Protein 3FCM (pdb70)

Secondary structure (DSSP, 8-state):
-BHHHHHHH---SSHHHHHHHHHHHHHHHH-S-SSSTT-SSEEEEEEEEEE-TTS-EE--EETTTTEE--EEEE-TT--BHHHHHHHHHHHHH--SS-EES-SS-SEEEEEEE--EEETTEEE--EEEEEEEEEEE--TTS--------EEGGGHHHH------HHHHHHHHHHH-/--HHHHHHH---SSHHHHHHHHHHHHHHHH-S--SSTT-SSEEEEEEEEEE-TTS-EE--B-SSSS-B--EEEE-TT-S-HHHHHHHHHHHHH--S--EES-SS-SEEEEEEE--EEETTEEE--EEEEEEEEEEE--TTS----------EEGGGHHHH------HHHHHHHHHHHT-

Structure (mmCIF, N/CA/C/O backbone):
data_3FCM
#
_entry.id   3FCM
#
_cell.length_a   80.395
_cell.length_b   132.459
_cell.length_c   41.361
_cell.angle_alpha   90.00
_cell.angle_beta   90.00
_cell.angle_gamma   90.00
#
_symmetry.space_group_name_H-M   'P 21 21 2'
#
loop_
_entity.id
_entity.type
_entity.pdbx_description
1 polymer 'Hydrolase, NUDIX family'
2 non-polymer 'MANGANESE (II) ION'
3 water water
#
loop_
_atom_site.group_PDB
_atom_site.id
_atom_site.type_symbol
_atom_site.label_atom_id
_atom_site.label_alt_id
_atom_site.label_comp_id
_atom_site.label_asym_id
_atom_site.label_entity_id
_atom_site.label_seq_id
_atom_site.pdbx_PDB_ins_code
_atom_site.Cartn_x
_atom_site.Cartn_y
_atom_site.Cartn_z
_atom_site.occupancy
_atom_site.B_iso_or_equiv
_atom_site.auth_seq_id
_atom_site.auth_comp_id
_atom_site.auth_asym_id
_atom_site.auth_atom_id
_atom_site.pdbx_PDB_model_num
ATOM 1 N N . LEU A 1 3 ? 2.350 10.175 24.674 1.00 49.29 1 LEU A N 1
ATOM 2 C CA . LEU A 1 3 ? 2.069 11.544 25.200 1.00 48.61 1 LEU A CA 1
ATOM 3 C C . LEU A 1 3 ? 2.587 12.616 24.240 1.00 48.64 1 LEU A C 1
ATOM 4 O O . LEU A 1 3 ? 3.691 12.485 23.692 1.00 48.99 1 LEU A O 1
ATOM 9 N N . ASN A 1 4 ? 1.788 13.661 24.020 1.00 47.27 2 ASN A N 1
ATOM 10 C CA . ASN A 1 4 ? 2.204 14.740 23.129 1.00 45.14 2 ASN A CA 1
ATOM 11 C C . ASN A 1 4 ? 3.599 15.158 23.551 1.00 43.26 2 ASN A C 1
ATOM 12 O O . ASN A 1 4 ? 3.805 15.578 24.690 1.00 44.33 2 ASN A O 1
ATOM 17 N N . TYR A 1 5 ? 4.550 15.038 22.630 1.00 41.00 3 TYR A N 1
ATOM 18 C CA . TYR A 1 5 ? 5.939 15.337 22.929 1.00 39.08 3 TYR A CA 1
ATOM 19 C C . TYR A 1 5 ? 6.218 16.582 23.770 1.00 37.39 3 TYR A C 1
ATOM 20 O O . TYR A 1 5 ? 6.833 16.478 24.828 1.00 36.04 3 TYR A O 1
ATOM 29 N N . ILE A 1 6 ? 5.771 17.749 23.322 1.00 37.81 4 ILE A N 1
ATOM 30 C CA . ILE A 1 6 ? 6.022 18.977 24.069 1.00 38.70 4 ILE A CA 1
ATOM 31 C C . ILE A 1 6 ? 5.644 18.848 25.544 1.00 39.81 4 ILE A C 1
ATOM 32 O O . ILE A 1 6 ? 6.375 19.317 26.414 1.00 38.50 4 ILE A O 1
ATOM 37 N N . GLU A 1 7 ? 4.508 18.222 25.835 1.00 41.08 5 GLU A N 1
ATOM 38 C CA . GLU A 1 7 ? 4.114 18.067 27.227 1.00 42.49 5 GLU A CA 1
ATOM 39 C C . GLU A 1 7 ? 5.000 16.998 27.838 1.00 41.87 5 GLU A C 1
ATOM 40 O O . GLU A 1 7 ? 5.412 17.103 28.989 1.00 42.34 5 GLU A O 1
ATOM 46 N N . ASP A 1 8 ? 5.296 15.971 27.050 1.00 41.85 6 ASP A N 1
ATOM 47 C CA . ASP A 1 8 ? 6.143 14.881 27.508 1.00 40.44 6 ASP A CA 1
ATOM 48 C C . ASP A 1 8 ? 7.467 15.492 27.979 1.00 38.95 6 ASP A C 1
ATOM 49 O O . ASP A 1 8 ? 7.881 15.297 29.117 1.00 40.09 6 ASP A O 1
ATOM 54 N N . ILE A 1 9 ? 8.112 16.246 27.094 1.00 36.00 7 ILE A N 1
ATOM 55 C CA . ILE A 1 9 ? 9.390 16.898 27.387 1.00 34.17 7 ILE A CA 1
ATOM 56 C C . ILE A 1 9 ? 9.340 17.734 28.659 1.00 34.53 7 ILE A C 1
ATOM 57 O O . ILE A 1 9 ? 10.011 17.433 29.645 1.00 35.16 7 ILE A O 1
ATOM 62 N N . LYS A 1 10 ? 8.550 18.801 28.616 1.00 34.79 8 LYS A N 1
ATOM 63 C CA . LYS A 1 10 ? 8.412 19.711 29.742 1.00 35.36 8 LYS A CA 1
ATOM 64 C C . LYS A 1 10 ? 8.154 19.025 31.069 1.00 36.79 8 LYS A C 1
ATOM 65 O O . LYS A 1 10 ? 8.715 19.411 32.089 1.00 36.22 8 LYS A O 1
ATOM 71 N N . ASN A 1 11 ? 7.327 17.989 31.069 1.00 38.02 9 ASN A N 1
ATOM 72 C CA . ASN A 1 11 ? 7.026 17.320 32.326 1.00 40.68 9 ASN A CA 1
ATOM 73 C C . ASN A 1 11 ? 7.877 16.109 32.690 1.00 40.62 9 ASN A C 1
ATOM 74 O O . ASN A 1 11 ? 7.675 15.508 33.731 1.00 41.61 9 ASN A O 1
ATOM 79 N N . TYR A 1 12 ? 8.846 15.761 31.849 1.00 38.89 10 TYR A N 1
ATOM 80 C CA . TYR A 1 12 ? 9.715 14.616 32.148 1.00 37.29 10 TYR A CA 1
ATOM 81 C C . TYR A 1 12 ? 10.512 14.879 33.425 1.00 35.89 10 TYR A C 1
ATOM 82 O O . TYR A 1 12 ? 11.104 15.945 33.593 1.00 37.15 10 TYR A O 1
ATOM 91 N N . ILE A 1 13 ? 10.523 13.908 34.329 1.00 33.11 11 ILE A N 1
ATOM 92 C CA . ILE A 1 13 ? 11.262 14.051 35.581 1.00 32.29 11 ILE A CA 1
ATOM 93 C C . ILE A 1 13 ? 12.659 13.444 35.463 1.00 30.40 11 ILE A C 1
ATOM 94 O O . ILE A 1 13 ? 12.809 12.235 35.337 1.00 25.84 11 ILE A O 1
ATOM 99 N N . PRO A 1 14 ? 13.698 14.290 35.496 1.00 29.72 12 PRO A N 1
ATOM 100 C CA . PRO A 1 14 ? 15.092 13.852 35.393 1.00 28.52 12 PRO A CA 1
ATOM 101 C C . PRO A 1 14 ? 15.458 12.766 36.394 1.00 27.86 12 PRO A C 1
ATOM 102 O O . PRO A 1 14 ? 15.090 12.844 37.568 1.00 26.67 12 PRO A O 1
ATOM 106 N N . PHE A 1 15 ? 16.184 11.759 35.917 1.00 25.45 13 PHE A N 1
ATOM 107 C CA . PHE A 1 15 ? 16.629 10.647 36.746 1.00 23.88 13 PHE A CA 1
ATOM 108 C C . PHE A 1 15 ? 17.963 10.975 37.408 1.00 24.39 13 PHE A C 1
ATOM 109 O O . PHE A 1 15 ? 18.217 10.585 38.554 1.00 24.32 13 PHE A O 1
ATOM 117 N N . ASN A 1 16 ? 18.820 11.673 36.666 1.00 21.00 14 ASN A N 1
ATOM 118 C CA . ASN A 1 16 ? 20.135 12.049 37.157 1.00 19.03 14 ASN A CA 1
ATOM 119 C C . ASN A 1 16 ? 20.557 13.408 36.614 1.00 19.54 14 ASN A C 1
ATOM 120 O O . ASN A 1 16 ? 19.762 14.111 35.989 1.00 17.61 14 ASN A O 1
ATOM 125 N N . GLU A 1 17 ? 21.809 13.783 36.864 1.00 21.31 15 GLU A N 1
ATOM 126 C CA . GLU A 1 17 ? 22.314 15.076 36.416 1.00 22.74 15 GLU A CA 1
ATOM 127 C C . GLU A 1 17 ? 22.324 15.257 34.900 1.00 20.39 15 GLU A C 1
ATOM 128 O O . GLU A 1 17 ? 21.867 16.285 34.410 1.00 19.10 15 GLU A O 1
ATOM 134 N N . GLN A 1 18 ? 22.834 14.275 34.154 1.00 19.58 16 GLN A N 1
ATOM 135 C CA . GLN A 1 18 ? 22.869 14.423 32.696 1.00 19.16 16 GLN A CA 1
ATOM 136 C C . GLN A 1 18 ? 21.473 14.654 32.157 1.00 16.67 16 GLN A C 1
ATOM 137 O O . GLN A 1 18 ? 21.298 15.377 31.180 1.00 16.21 16 GLN A O 1
ATOM 143 N N . GLU A 1 19 ? 20.472 14.056 32.790 1.00 14.58 17 GLU A N 1
ATOM 144 C CA . GLU A 1 19 ? 19.120 14.277 32.319 1.00 15.22 17 GLU A CA 1
ATOM 145 C C . GLU A 1 19 ? 18.661 15.671 32.687 1.00 14.94 17 GLU A C 1
ATOM 146 O O . GLU A 1 19 ? 17.894 16.288 31.945 1.00 15.32 17 GLU A O 1
ATOM 152 N N . GLU A 1 20 ? 19.145 16.170 33.824 1.00 15.48 18 GLU A N 1
ATOM 153 C CA . GLU A 1 20 ? 18.811 17.516 34.284 1.00 18.26 18 GLU A CA 1
ATOM 154 C C . GLU A 1 20 ? 19.345 18.520 33.270 1.00 18.10 18 GLU A C 1
ATOM 155 O O . GLU A 1 20 ? 18.614 19.392 32.804 1.00 17.49 18 GLU A O 1
ATOM 161 N N . ARG A 1 21 ? 20.627 18.394 32.929 1.00 18.66 19 ARG A N 1
ATOM 162 C CA . ARG A 1 21 ? 21.247 19.307 31.971 1.00 19.15 19 ARG A CA 1
ATOM 163 C C . ARG A 1 21 ? 20.630 19.142 30.585 1.00 18.58 19 ARG A C 1
ATOM 164 O O . ARG A 1 21 ? 20.282 20.126 29.933 1.00 18.22 19 ARG A O 1
ATOM 172 N N . ASP A 1 22 ? 20.481 17.895 30.142 1.00 16.99 20 ASP A N 1
ATOM 173 C CA . ASP A 1 22 ? 19.901 17.615 28.831 1.00 15.12 20 ASP A CA 1
ATOM 174 C C . ASP A 1 22 ? 18.485 18.150 28.690 1.00 14.43 20 ASP A C 1
ATOM 175 O O . ASP A 1 22 ? 18.111 18.641 27.635 1.00 14.81 20 ASP A O 1
ATOM 180 N N . LYS A 1 23 ? 17.687 18.050 29.746 1.00 16.28 21 LYS A N 1
ATOM 181 C CA . LYS A 1 23 ? 16.322 18.558 29.674 1.00 16.57 21 LYS A CA 1
ATOM 182 C C . LYS A 1 23 ? 16.375 20.062 29.437 1.00 16.70 21 LYS A C 1
ATOM 183 O O . LYS A 1 23 ? 15.590 20.624 28.660 1.00 17.72 21 LYS A O 1
ATOM 189 N N . GLU A 1 24 ? 17.314 20.716 30.104 1.00 15.94 22 GLU A N 1
ATOM 190 C CA . GLU A 1 24 ? 17.467 22.151 29.951 1.00 16.65 22 GLU A CA 1
ATOM 191 C C . GLU A 1 24 ? 17.790 22.518 28.519 1.00 16.01 22 GLU A C 1
ATOM 192 O O . GLU A 1 24 ? 17.298 23.518 28.007 1.00 16.86 22 GLU A O 1
ATOM 198 N N . LEU A 1 25 ? 18.589 21.692 27.856 1.00 14.50 23 LEU A N 1
ATOM 199 C CA . LEU A 1 25 ? 18.937 21.949 26.469 1.00 13.85 23 LEU A CA 1
ATOM 200 C C . LEU A 1 25 ? 17.711 21.746 25.579 1.00 13.82 23 LEU A C 1
ATOM 201 O O . LEU A 1 25 ? 17.531 22.458 24.594 1.00 14.41 23 LEU A O 1
ATOM 206 N N . PHE A 1 26 ? 16.865 20.781 25.930 1.00 13.74 24 PHE A N 1
ATOM 207 C CA . PHE A 1 26 ? 15.647 20.516 25.163 1.00 12.94 24 PHE A CA 1
ATOM 208 C C . PHE A 1 26 ? 14.726 21.741 25.190 1.00 12.95 24 PHE A C 1
ATOM 209 O O . PHE A 1 26 ? 14.231 22.196 24.159 1.00 14.67 24 PHE A O 1
ATOM 217 N N . LEU A 1 27 ? 14.491 22.248 26.393 1.00 14.89 25 LEU A N 1
ATOM 218 C CA . LEU A 1 27 ? 13.631 23.401 26.609 1.00 17.16 25 LEU A CA 1
ATOM 219 C C . LEU A 1 27 ? 14.153 24.612 25.853 1.00 17.60 25 LEU A C 1
ATOM 220 O O . LEU A 1 27 ? 13.399 25.313 25.193 1.00 21.91 25 LEU A O 1
ATOM 225 N N . ARG A 1 28 ? 15.451 24.857 25.964 1.00 17.64 26 ARG A N 1
ATOM 226 C CA . ARG A 1 28 ? 16.087 25.966 25.268 1.00 16.49 26 ARG A CA 1
ATOM 227 C C . ARG A 1 28 ? 15.782 25.849 23.766 1.00 18.60 26 ARG A C 1
ATOM 228 O O . ARG A 1 28 ? 15.566 26.854 23.086 1.00 17.41 26 ARG A O 1
ATOM 236 N N . CYS A 1 29 ? 15.769 24.620 23.251 1.00 18.93 27 CYS A N 1
ATOM 237 C CA . CYS A 1 29 ? 15.491 24.399 21.834 1.00 21.29 27 CYS A CA 1
ATOM 238 C C . CYS A 1 29 ? 14.042 24.711 21.499 1.00 22.27 27 CYS A C 1
ATOM 239 O O . CYS A 1 29 ? 13.748 25.265 20.441 1.00 21.93 27 CYS A O 1
ATOM 242 N N . LEU A 1 30 ? 13.139 24.341 22.400 1.00 23.72 28 LEU A N 1
ATOM 243 C CA . LEU A 1 30 ? 11.724 24.613 22.210 1.00 23.49 28 LEU A CA 1
ATOM 244 C C . LEU A 1 30 ? 11.554 26.125 22.130 1.00 25.04 28 LEU A C 1
ATOM 245 O O . LEU A 1 30 ? 10.785 26.628 21.310 1.00 26.19 28 LEU A O 1
ATOM 250 N N . ASN A 1 31 ? 12.282 26.843 22.982 1.00 25.05 29 ASN A N 1
ATOM 251 C CA . ASN A 1 31 ? 12.225 28.305 23.015 1.00 27.03 29 ASN A CA 1
ATOM 252 C C . ASN A 1 31 ? 12.791 28.978 21.779 1.00 27.73 29 ASN A C 1
ATOM 253 O O . ASN A 1 31 ? 12.108 29.762 21.117 1.00 29.18 29 ASN A O 1
ATOM 258 N N . ASP A 1 32 ? 14.049 28.669 21.480 1.00 27.53 30 ASP A N 1
ATOM 259 C CA . ASP A 1 32 ? 14.760 29.279 20.361 1.00 26.57 30 ASP A CA 1
ATOM 260 C C . ASP A 1 32 ? 14.518 28.767 18.950 1.00 28.51 30 ASP A C 1
ATOM 261 O O . ASP A 1 32 ? 14.754 29.497 17.987 1.00 30.77 30 ASP A O 1
ATOM 266 N N . PHE A 1 33 ? 14.064 27.529 18.800 1.00 27.45 31 PHE A N 1
ATOM 267 C CA . PHE A 1 33 ? 13.854 27.013 17.458 1.00 27.74 31 PHE A CA 1
ATOM 268 C C . PHE A 1 33 ? 12.432 26.992 16.963 1.00 29.81 31 PHE A C 1
ATOM 269 O O . PHE A 1 33 ? 11.493 26.673 17.687 1.00 31.09 31 PHE A O 1
ATOM 277 N N . HIS A 1 34 ? 12.309 27.340 15.693 1.00 31.77 32 HIS A N 1
ATOM 278 C CA . HIS A 1 34 ? 11.051 27.368 14.981 1.00 33.59 32 HIS A CA 1
ATOM 279 C C . HIS A 1 34 ? 10.360 26.017 15.190 1.00 33.44 32 HIS A C 1
ATOM 280 O O . HIS A 1 34 ? 9.239 25.944 15.693 1.00 33.46 32 HIS A O 1
ATOM 287 N N . ASP A 1 35 ? 11.058 24.950 14.819 1.00 31.42 33 ASP A N 1
ATOM 288 C CA . ASP A 1 35 ? 10.538 23.594 14.947 1.00 29.51 33 ASP A CA 1
ATOM 289 C C . ASP A 1 35 ? 11.674 22.604 15.208 1.00 27.08 33 ASP A C 1
ATOM 290 O O . ASP A 1 35 ? 12.801 22.822 14.768 1.00 24.66 33 ASP A O 1
ATOM 295 N N . ILE A 1 36 ? 11.374 21.523 15.928 1.00 24.52 34 ILE A N 1
ATOM 296 C CA . ILE A 1 36 ? 12.377 20.500 16.228 1.00 24.03 34 ILE A CA 1
ATOM 297 C C . ILE A 1 36 ? 11.872 19.113 15.836 1.00 24.27 34 ILE A C 1
ATOM 298 O O . ILE A 1 36 ? 12.424 18.100 16.258 1.00 23.82 34 ILE A O 1
ATOM 303 N N . LEU A 1 37 ? 10.819 19.069 15.031 1.00 24.40 35 LEU A N 1
ATOM 304 C CA . LEU A 1 37 ? 10.241 17.798 14.621 1.00 26.94 35 LEU A CA 1
ATOM 305 C C . LEU A 1 37 ? 10.775 17.246 13.315 1.00 25.92 35 LEU A C 1
ATOM 306 O O . LEU A 1 37 ? 10.582 16.074 13.026 1.00 27.54 35 LEU A O 1
ATOM 311 N N . THR A 1 38 ? 11.442 18.079 12.526 1.00 24.42 36 THR A N 1
ATOM 312 C CA . THR A 1 38 ? 11.949 17.616 11.244 1.00 25.27 36 THR A CA 1
ATOM 313 C C . THR A 1 38 ? 13.433 17.897 11.052 1.00 25.71 36 THR A C 1
ATOM 314 O O . THR A 1 38 ? 14.048 18.657 11.810 1.00 25.30 36 THR A O 1
ATOM 318 N N . ARG A 1 39 ? 13.991 17.286 10.011 1.00 24.88 37 ARG A N 1
ATOM 319 C CA . ARG A 1 39 ? 15.394 17.456 9.679 1.00 25.06 37 ARG A CA 1
ATOM 320 C C . ARG A 1 39 ? 15.609 18.798 8.997 1.00 25.11 37 ARG A C 1
ATOM 321 O O . ARG A 1 39 ? 16.699 19.093 8.505 1.00 25.72 37 ARG A O 1
ATOM 329 N N . ASP A 1 40 ? 14.553 19.606 8.963 1.00 24.76 38 ASP A N 1
ATOM 330 C CA . ASP A 1 40 ? 14.643 20.950 8.410 1.00 24.07 38 ASP A CA 1
ATOM 331 C C . ASP A 1 40 ? 15.488 21.726 9.417 1.00 22.61 38 ASP A C 1
ATOM 332 O O . ASP A 1 40 ? 16.105 22.730 9.080 1.00 22.79 38 ASP A O 1
ATOM 337 N N . ASN A 1 41 ? 15.497 21.265 10.665 1.00 20.22 39 ASN A N 1
ATOM 338 C CA . ASN A 1 41 ? 16.304 21.924 11.687 1.00 20.26 39 ASN A CA 1
ATOM 339 C C . ASN A 1 41 ? 17.665 21.228 11.639 1.00 19.24 39 ASN A C 1
ATOM 340 O O . ASN A 1 41 ? 17.801 20.079 12.061 1.00 19.22 39 ASN A O 1
ATOM 345 N N . THR A 1 42 ? 18.660 21.922 11.094 1.00 17.40 40 THR A N 1
ATOM 346 C CA . THR A 1 42 ? 20.005 21.375 10.935 1.00 17.12 40 THR A CA 1
ATOM 347 C C . THR A 1 42 ? 20.861 21.408 12.194 1.00 16.98 40 THR A C 1
ATOM 348 O O . THR A 1 42 ? 21.963 20.862 12.217 1.00 18.39 40 THR A O 1
ATOM 352 N N . ILE A 1 43 ? 20.366 22.060 13.234 1.00 14.65 41 ILE A N 1
ATOM 353 C CA . ILE A 1 43 ? 21.111 22.151 14.479 1.00 13.25 41 ILE A CA 1
ATOM 354 C C . ILE A 1 43 ? 20.682 21.046 15.433 1.00 13.52 41 ILE A C 1
ATOM 355 O O . ILE A 1 43 ? 21.512 20.314 15.958 1.00 14.97 41 ILE A O 1
ATOM 360 N N . ALA A 1 44 ? 19.377 20.916 15.641 1.00 12.73 42 ALA A N 1
ATOM 361 C CA . ALA A 1 44 ? 18.864 19.912 16.556 1.00 14.58 42 ALA A CA 1
ATOM 362 C C . ALA A 1 44 ? 17.434 19.499 16.211 1.00 14.71 42 ALA A C 1
ATOM 363 O O . ALA A 1 44 ? 16.653 20.304 15.712 1.00 14.44 42 ALA A O 1
ATOM 365 N N . HIS A 1 45 ? 17.110 18.231 16.441 1.00 16.15 43 HIS A N 1
ATOM 366 C CA . HIS A 1 45 ? 15.757 17.747 16.205 1.00 16.64 43 HIS A CA 1
ATOM 367 C C . HIS A 1 45 ? 15.419 16.465 16.955 1.00 16.66 43 HIS A C 1
ATOM 368 O O . HIS A 1 45 ? 16.285 15.656 17.267 1.00 19.32 43 HIS A O 1
ATOM 375 N N . LEU A 1 46 ? 14.134 16.326 17.254 1.00 16.74 44 LEU A N 1
ATOM 376 C CA . LEU A 1 46 ? 13.576 15.206 17.989 1.00 18.26 44 LEU A CA 1
ATOM 377 C C . LEU A 1 46 ? 13.773 13.853 17.323 1.00 17.68 44 LEU A C 1
ATOM 378 O O . LEU A 1 46 ? 13.644 13.716 16.103 1.00 16.44 44 LEU A O 1
ATOM 383 N N . THR A 1 47 ? 14.107 12.861 18.144 1.00 16.60 45 THR A N 1
ATOM 384 C CA . THR A 1 47 ? 14.287 11.481 17.700 1.00 16.27 45 THR A CA 1
ATOM 385 C C . THR A 1 47 ? 13.772 10.618 18.837 1.00 16.93 45 THR A C 1
ATOM 386 O O . THR A 1 47 ? 13.685 11.070 19.973 1.00 16.57 45 THR A O 1
ATOM 390 N N . SER A 1 48 ? 13.430 9.377 18.531 1.00 18.65 46 SER A N 1
ATOM 391 C CA . SER A 1 48 ? 12.907 8.482 19.541 1.00 20.26 46 SER A CA 1
ATOM 392 C C . SER A 1 48 ? 13.629 7.150 19.462 1.00 21.35 46 SER A C 1
ATOM 393 O O . SER A 1 48 ? 13.984 6.686 18.379 1.00 22.37 46 SER A O 1
ATOM 396 N N . SER A 1 49 ? 13.854 6.543 20.618 1.00 21.72 47 SER A N 1
ATOM 397 C CA . SER A 1 49 ? 14.540 5.264 20.683 1.00 21.91 47 SER A CA 1
ATOM 398 C C . SER A 1 49 ? 13.719 4.262 21.479 1.00 23.07 47 SER A C 1
ATOM 399 O O . SER A 1 49 ? 12.724 4.613 22.122 1.00 20.77 47 SER A O 1
ATOM 402 N N . ALA A 1 50 ? 14.156 3.010 21.447 1.00 24.10 48 ALA A N 1
ATOM 403 C CA . ALA A 1 50 ? 13.458 1.955 22.163 1.00 23.29 48 ALA A CA 1
ATOM 404 C C . ALA A 1 50 ? 14.354 1.173 23.094 1.00 21.44 48 ALA A C 1
ATOM 405 O O . ALA A 1 50 ? 15.369 0.620 22.678 1.00 20.52 48 ALA A O 1
ATOM 407 N N . PHE A 1 51 ? 13.992 1.167 24.369 1.00 19.97 49 PHE A N 1
ATOM 408 C CA . PHE A 1 51 ? 14.715 0.381 25.352 1.00 21.16 49 PHE A CA 1
ATOM 409 C C . PHE A 1 51 ? 13.862 -0.881 25.357 1.00 20.94 49 PHE A C 1
ATOM 410 O O . PHE A 1 51 ? 13.015 -1.069 26.226 1.00 22.59 49 PHE A O 1
ATOM 418 N N . ALA A 1 52 ? 14.058 -1.710 24.339 1.00 21.83 50 ALA A N 1
ATOM 419 C CA . ALA A 1 52 ? 13.312 -2.954 24.194 1.00 25.16 50 ALA A CA 1
ATOM 420 C C . ALA A 1 52 ? 13.872 -4.010 25.137 1.00 26.25 50 ALA A C 1
ATOM 421 O O . ALA A 1 52 ? 14.988 -4.499 24.950 1.00 25.44 50 ALA A O 1
ATOM 423 N N . VAL A 1 53 ? 13.095 -4.352 26.159 1.00 28.53 51 VAL A N 1
ATOM 424 C CA . VAL A 1 53 ? 13.528 -5.339 27.138 1.00 31.88 51 VAL A CA 1
ATOM 425 C C . VAL A 1 53 ? 12.688 -6.613 27.083 1.00 34.22 51 VAL A C 1
ATOM 426 O O . VAL A 1 53 ? 11.501 -6.586 26.745 1.00 34.46 51 VAL A O 1
ATOM 430 N N . ASN A 1 54 ? 13.319 -7.729 27.421 1.00 36.12 52 ASN A N 1
ATOM 431 C CA . ASN A 1 54 ? 12.658 -9.020 27.418 1.00 38.26 52 ASN A CA 1
ATOM 432 C C . ASN A 1 54 ? 11.770 -9.134 28.649 1.00 38.76 52 ASN A C 1
ATOM 433 O O . ASN A 1 54 ? 11.787 -8.270 29.526 1.00 38.98 52 ASN A O 1
ATOM 438 N N . LYS A 1 55 ? 11.000 -10.212 28.710 1.00 40.25 53 LYS A N 1
ATOM 439 C CA . LYS A 1 55 ? 10.090 -10.452 29.825 1.00 40.97 53 LYS A CA 1
ATOM 440 C C . LYS A 1 55 ? 10.778 -10.485 31.185 1.00 39.38 53 LYS A C 1
ATOM 441 O O . LYS A 1 55 ? 10.243 -9.996 32.168 1.00 37.35 53 LYS A O 1
ATOM 447 N N . GLU A 1 56 ? 11.965 -11.076 31.229 1.00 39.69 54 GLU A N 1
ATOM 448 C CA . GLU A 1 56 ? 12.725 -11.189 32.467 1.00 40.72 54 GLU A CA 1
ATOM 449 C C . GLU A 1 56 ? 13.491 -9.921 32.847 1.00 39.95 54 GLU A C 1
ATOM 450 O O . GLU A 1 56 ? 14.100 -9.860 33.914 1.00 38.61 54 GLU A O 1
ATOM 456 N N . ARG A 1 57 ? 13.455 -8.916 31.975 1.00 38.66 55 ARG A N 1
ATOM 457 C CA . ARG A 1 57 ? 14.132 -7.647 32.234 1.00 38.14 55 ARG A CA 1
ATOM 458 C C . ARG A 1 57 ? 15.610 -7.878 32.558 1.00 37.25 55 ARG A C 1
ATOM 459 O O . ARG A 1 57 ? 16.131 -7.351 33.549 1.00 35.40 55 ARG A O 1
ATOM 467 N N . ASN A 1 58 ? 16.271 -8.658 31.701 1.00 36.66 56 ASN A N 1
ATOM 468 C CA . ASN A 1 58 ? 17.678 -8.996 31.871 1.00 35.83 56 ASN A CA 1
ATOM 469 C C . ASN A 1 58 ? 18.448 -8.883 30.553 1.00 34.18 56 ASN A C 1
ATOM 470 O O . ASN A 1 58 ? 19.683 -8.991 30.543 1.00 32.12 56 ASN A O 1
ATOM 475 N N . LYS A 1 59 ? 17.719 -8.709 29.450 1.00 34.05 57 LYS A N 1
ATOM 476 C CA . LYS A 1 59 ? 18.330 -8.605 28.127 1.00 32.86 57 LYS A CA 1
ATOM 477 C C . LYS A 1 59 ? 17.837 -7.348 27.425 1.00 32.20 57 LYS A C 1
ATOM 478 O O . LYS A 1 59 ? 16.677 -6.948 27.586 1.00 31.49 57 LYS A O 1
ATOM 484 N N . PHE A 1 60 ? 18.719 -6.750 26.630 1.00 32.03 58 PHE A N 1
ATOM 485 C CA . PHE A 1 60 ? 18.431 -5.525 25.887 1.00 31.62 58 PHE A CA 1
ATOM 486 C C . PHE A 1 60 ? 18.442 -5.875 24.400 1.00 32.62 58 PHE A C 1
ATOM 487 O O . PHE A 1 60 ? 19.490 -6.196 23.838 1.00 33.99 58 PHE A O 1
ATOM 495 N N . LEU A 1 61 ? 17.279 -5.824 23.763 1.00 31.47 59 LEU A N 1
ATOM 496 C CA . LEU A 1 61 ? 17.192 -6.146 22.343 1.00 32.46 59 LEU A CA 1
ATOM 497 C C . LEU A 1 61 ? 17.874 -5.048 21.531 1.00 32.67 59 LEU A C 1
ATOM 498 O O . LEU A 1 61 ? 17.370 -3.926 21.446 1.00 33.37 59 LEU A O 1
ATOM 511 N N . ILE A 1 63 ? 20.687 -3.826 18.009 1.00 32.18 61 ILE A N 1
ATOM 512 C CA . ILE A 1 63 ? 21.033 -4.047 16.617 1.00 34.07 61 ILE A CA 1
ATOM 513 C C . ILE A 1 63 ? 22.468 -3.687 16.265 1.00 34.70 61 ILE A C 1
ATOM 514 O O . ILE A 1 63 ? 23.056 -2.743 16.802 1.00 33.56 61 ILE A O 1
ATOM 519 N N . HIS A 1 64 ? 23.021 -4.468 15.347 1.00 35.78 62 HIS A N 1
ATOM 520 C CA . HIS A 1 64 ? 24.388 -4.301 14.883 1.00 37.81 62 HIS A CA 1
ATOM 521 C C . HIS A 1 64 ? 24.509 -3.302 13.737 1.00 40.23 62 HIS A C 1
ATOM 522 O O . HIS A 1 64 ? 23.775 -3.371 12.749 1.00 39.52 62 HIS A O 1
ATOM 529 N N . HIS A 1 65 ? 25.445 -2.371 13.873 1.00 43.27 63 HIS A N 1
ATOM 530 C CA . HIS A 1 65 ? 25.673 -1.384 12.831 1.00 48.45 63 HIS A CA 1
ATOM 531 C C . HIS A 1 65 ? 26.891 -1.803 12.026 1.00 50.79 63 HIS A C 1
ATOM 532 O O . HIS A 1 65 ? 27.988 -1.947 12.573 1.00 50.53 63 HIS A O 1
ATOM 539 N N . ASN A 1 66 ? 26.691 -2.012 10.728 1.00 53.75 64 ASN A N 1
ATOM 540 C CA . ASN A 1 66 ? 27.777 -2.423 9.849 1.00 56.61 64 ASN A CA 1
ATOM 541 C C . ASN A 1 66 ? 28.910 -1.412 9.895 1.00 57.45 64 ASN A C 1
ATOM 542 O O . ASN A 1 66 ? 29.925 -1.571 9.222 1.00 57.33 64 ASN A O 1
ATOM 547 N N . ILE A 1 67 ? 28.724 -0.368 10.695 1.00 58.64 65 ILE A N 1
ATOM 548 C CA . ILE A 1 67 ? 29.735 0.660 10.846 1.00 59.76 65 ILE A CA 1
ATOM 549 C C . ILE A 1 67 ? 30.920 0.059 11.609 1.00 59.84 65 ILE A C 1
ATOM 550 O O . ILE A 1 67 ? 31.422 -1.001 11.238 1.00 59.19 65 ILE A O 1
ATOM 555 N N . TYR A 1 68 ? 31.352 0.715 12.679 1.00 59.85 66 TYR A N 1
ATOM 556 C CA . TYR A 1 68 ? 32.483 0.237 13.458 1.00 59.62 66 TYR A CA 1
ATOM 557 C C . TYR A 1 68 ? 32.166 -0.950 14.360 1.00 57.76 66 TYR A C 1
ATOM 558 O O . TYR A 1 68 ? 32.499 -0.953 15.544 1.00 57.69 66 TYR A O 1
ATOM 567 N N . ASN A 1 69 ? 31.531 -1.962 13.772 1.00 56.02 67 ASN A N 1
ATOM 568 C CA . ASN A 1 69 ? 31.170 -3.191 14.473 1.00 54.18 67 ASN A CA 1
ATOM 569 C C . ASN A 1 69 ? 30.632 -2.905 15.868 1.00 52.18 67 ASN A C 1
ATOM 570 O O . ASN A 1 69 ? 31.181 -3.372 16.864 1.00 51.99 67 ASN A O 1
ATOM 575 N N . SER A 1 70 ? 29.550 -2.138 15.931 1.00 50.38 68 SER A N 1
ATOM 576 C CA . SER A 1 70 ? 28.952 -1.778 17.208 1.00 47.38 68 SER A CA 1
ATOM 577 C C . SER A 1 70 ? 27.487 -2.167 17.296 1.00 44.71 68 SER A C 1
ATOM 578 O O . SER A 1 70 ? 26.811 -2.323 16.284 1.00 45.01 68 SER A O 1
ATOM 581 N N . TRP A 1 71 ? 27.004 -2.316 18.522 1.00 42.45 69 TRP A N 1
ATOM 582 C CA . TRP A 1 71 ? 25.612 -2.662 18.754 1.00 41.29 69 TRP A CA 1
ATOM 583 C C . TRP A 1 71 ? 24.914 -1.505 19.461 1.00 39.72 69 TRP A C 1
ATOM 584 O O . TRP A 1 71 ? 25.465 -0.914 20.391 1.00 39.59 69 TRP A O 1
ATOM 595 N N . ALA A 1 72 ? 23.700 -1.188 19.022 1.00 37.36 70 ALA A N 1
ATOM 596 C CA . ALA A 1 72 ? 22.946 -0.089 19.616 1.00 34.54 70 ALA A CA 1
ATOM 597 C C . ALA A 1 72 ? 21.438 -0.327 19.608 1.00 32.61 70 ALA A C 1
ATOM 598 O O . ALA A 1 72 ? 20.941 -1.264 18.982 1.00 32.39 70 ALA A O 1
ATOM 600 N N . TRP A 1 73 ? 20.715 0.536 20.310 1.00 29.19 71 TRP A N 1
ATOM 601 C CA . TRP A 1 73 ? 19.265 0.441 20.377 1.00 27.04 71 TRP A CA 1
ATOM 602 C C . TRP A 1 73 ? 18.635 0.822 19.039 1.00 25.71 71 TRP A C 1
ATOM 603 O O . TRP A 1 73 ? 19.310 1.351 18.154 1.00 24.51 71 TRP A O 1
ATOM 614 N N . THR A 1 74 ? 17.348 0.533 18.885 1.00 22.54 72 THR A N 1
ATOM 615 C CA . THR A 1 74 ? 16.649 0.890 17.660 1.00 21.57 72 THR A CA 1
ATOM 616 C C . THR A 1 74 ? 16.065 2.271 17.888 1.00 19.73 72 THR A C 1
ATOM 617 O O . THR A 1 74 ? 15.749 2.632 19.015 1.00 18.45 72 THR A O 1
ATOM 621 N N . GLY A 1 75 ? 15.929 3.035 16.814 1.00 19.68 73 GLY A N 1
ATOM 622 C CA . GLY A 1 75 ? 15.379 4.371 16.912 1.00 20.61 73 GLY A CA 1
ATOM 623 C C . GLY A 1 75 ? 15.456 5.092 15.582 1.00 20.50 73 GLY A C 1
ATOM 624 O O . GLY A 1 75 ? 15.957 4.538 14.605 1.00 20.23 73 GLY A O 1
ATOM 625 N N . GLY A 1 76 ? 14.963 6.325 15.538 1.00 21.08 74 GLY A N 1
ATOM 626 C CA . GLY A 1 76 ? 14.994 7.082 14.299 1.00 21.05 74 GLY A CA 1
ATOM 627 C C . GLY A 1 76 ? 14.465 8.491 14.470 1.00 23.22 74 GLY A C 1
ATOM 628 O O . GLY A 1 76 ? 14.062 8.886 15.566 1.00 25.51 74 GLY A O 1
ATOM 629 N N . HIS A 1 77 ? 14.471 9.252 13.383 1.00 24.12 75 HIS A N 1
ATOM 630 C CA . HIS A 1 77 ? 13.989 10.626 13.397 1.00 23.86 75 HIS A CA 1
ATOM 631 C C . HIS A 1 77 ? 12.469 10.674 13.512 1.00 25.63 75 HIS A C 1
ATOM 632 O O . HIS A 1 77 ? 11.769 9.848 12.929 1.00 23.09 75 HIS A O 1
ATOM 639 N N . SER A 1 78 ? 11.965 11.652 14.260 1.00 27.94 76 SER A N 1
ATOM 640 C CA . SER A 1 78 ? 10.525 11.820 14.438 1.00 28.89 76 SER A CA 1
ATOM 641 C C . SER A 1 78 ? 9.910 12.186 13.094 1.00 29.42 76 SER A C 1
ATOM 642 O O . SER A 1 78 ? 8.747 11.887 12.823 1.00 27.83 76 SER A O 1
ATOM 645 N N . ASP A 1 79 ? 10.714 12.838 12.261 1.00 30.76 77 ASP A N 1
ATOM 646 C CA . ASP A 1 79 ? 10.290 13.273 10.939 1.00 31.95 77 ASP A CA 1
ATOM 647 C C . ASP A 1 79 ? 8.843 13.739 10.888 1.00 33.38 77 ASP A C 1
ATOM 648 O O . ASP A 1 79 ? 8.044 13.237 10.095 1.00 33.84 77 ASP A O 1
ATOM 653 N N . ASN A 1 80 ? 8.521 14.698 11.749 1.00 32.96 78 ASN A N 1
ATOM 654 C CA . ASN A 1 80 ? 7.192 15.291 11.819 1.00 35.38 78 ASN A CA 1
ATOM 655 C C . ASN A 1 80 ? 6.085 14.491 12.514 1.00 35.82 78 ASN A C 1
ATOM 656 O O . ASN A 1 80 ? 4.961 14.982 12.650 1.00 36.63 78 ASN A O 1
ATOM 661 N N . GLU A 1 81 ? 6.374 13.268 12.943 1.00 35.01 79 GLU A N 1
ATOM 662 C CA . GLU A 1 81 ? 5.364 12.494 13.662 1.00 33.75 79 GLU A CA 1
ATOM 663 C C . GLU A 1 81 ? 5.515 13.045 15.077 1.00 31.81 79 GLU A C 1
ATOM 664 O O . GLU A 1 81 ? 6.632 13.166 15.567 1.00 31.64 79 GLU A O 1
ATOM 670 N N . LYS A 1 82 ? 4.410 13.386 15.729 1.00 30.67 80 LYS A N 1
ATOM 671 C CA . LYS A 1 82 ? 4.477 13.965 17.070 1.00 31.24 80 LYS A CA 1
ATOM 672 C C . LYS A 1 82 ? 4.435 12.962 18.223 1.00 29.94 80 LYS A C 1
ATOM 673 O O . LYS A 1 82 ? 4.985 13.216 19.291 1.00 28.96 80 LYS A O 1
ATOM 679 N N . ASP A 1 83 ? 3.770 11.833 18.013 1.00 30.03 81 ASP A N 1
ATOM 680 C CA . ASP A 1 83 ? 3.682 10.804 19.045 1.00 30.24 81 ASP A CA 1
ATOM 681 C C . ASP A 1 83 ? 4.980 10.016 18.970 1.00 29.47 81 ASP A C 1
ATOM 682 O O . ASP A 1 83 ? 5.160 9.193 18.076 1.00 28.18 81 ASP A O 1
ATOM 687 N N . GLN A 1 84 ? 5.886 10.271 19.908 1.00 28.21 82 GLN A N 1
ATOM 688 C CA . GLN A 1 84 ? 7.187 9.608 19.899 1.00 29.58 82 GLN A CA 1
ATOM 689 C C . GLN A 1 84 ? 7.186 8.111 20.206 1.00 28.65 82 GLN A C 1
ATOM 690 O O . GLN A 1 84 ? 8.094 7.383 19.791 1.00 29.79 82 GLN A O 1
ATOM 696 N N . LEU A 1 85 ? 6.183 7.639 20.932 1.00 26.26 83 LEU A N 1
ATOM 697 C CA . LEU A 1 85 ? 6.118 6.216 21.216 1.00 25.32 83 LEU A CA 1
ATOM 698 C C . LEU A 1 85 ? 5.817 5.506 19.897 1.00 25.74 83 LEU A C 1
ATOM 699 O O . LEU A 1 85 ? 6.288 4.398 19.650 1.00 25.20 83 LEU A O 1
ATOM 704 N N . LYS A 1 86 ? 5.038 6.161 19.042 1.00 27.60 84 LYS A N 1
ATOM 705 C CA . LYS A 1 86 ? 4.696 5.586 17.748 1.00 30.08 84 LYS A CA 1
ATOM 706 C C . LYS A 1 86 ? 5.954 5.523 16.892 1.00 29.70 84 LYS A C 1
ATOM 707 O O . LYS A 1 86 ? 6.151 4.577 16.132 1.00 31.06 84 LYS A O 1
ATOM 713 N N . VAL A 1 87 ? 6.816 6.526 17.026 1.00 28.36 85 VAL A N 1
ATOM 714 C CA . VAL A 1 87 ? 8.053 6.538 16.258 1.00 26.71 85 VAL A CA 1
ATOM 715 C C . VAL A 1 87 ? 8.937 5.382 16.717 1.00 25.44 85 VAL A C 1
ATOM 716 O O . VAL A 1 87 ? 9.422 4.602 15.906 1.00 26.78 85 VAL A O 1
ATOM 720 N N . ALA A 1 88 ? 9.136 5.277 18.026 1.00 23.99 86 ALA A N 1
ATOM 721 C CA . ALA A 1 88 ? 9.962 4.221 18.595 1.00 24.31 86 ALA A CA 1
ATOM 722 C C . ALA A 1 88 ? 9.430 2.841 18.222 1.00 24.96 86 ALA A C 1
ATOM 723 O O . ALA A 1 88 ? 10.191 1.950 17.830 1.00 23.18 86 ALA A O 1
ATOM 725 N N . ILE A 1 89 ? 8.120 2.664 18.356 1.00 26.44 87 ILE A N 1
ATOM 726 C CA . ILE A 1 89 ? 7.489 1.388 18.036 1.00 28.72 87 ILE A CA 1
ATOM 727 C C . ILE A 1 89 ? 7.702 1.049 16.571 1.00 29.85 87 ILE A C 1
ATOM 728 O O . ILE A 1 89 ? 8.017 -0.086 16.232 1.00 30.08 87 ILE A O 1
ATOM 733 N N . LYS A 1 90 ? 7.531 2.041 15.706 1.00 31.88 88 LYS A N 1
ATOM 734 C CA . LYS A 1 90 ? 7.724 1.839 14.280 1.00 33.21 88 LYS A CA 1
ATOM 735 C C . LYS A 1 90 ? 9.150 1.364 14.025 1.00 34.05 88 LYS A C 1
ATOM 736 O O . LYS A 1 90 ? 9.367 0.303 13.442 1.00 34.41 88 LYS A O 1
ATOM 742 N N . GLU A 1 91 ? 10.125 2.151 14.469 1.00 34.78 89 GLU A N 1
ATOM 743 C CA . GLU A 1 91 ? 11.525 1.797 14.269 1.00 35.09 89 GLU A CA 1
ATOM 744 C C . GLU A 1 91 ? 11.868 0.421 14.816 1.00 33.66 89 GLU A C 1
ATOM 745 O O . GLU A 1 91 ? 12.596 -0.345 14.184 1.00 32.62 89 GLU A O 1
ATOM 751 N N . LEU A 1 92 ? 11.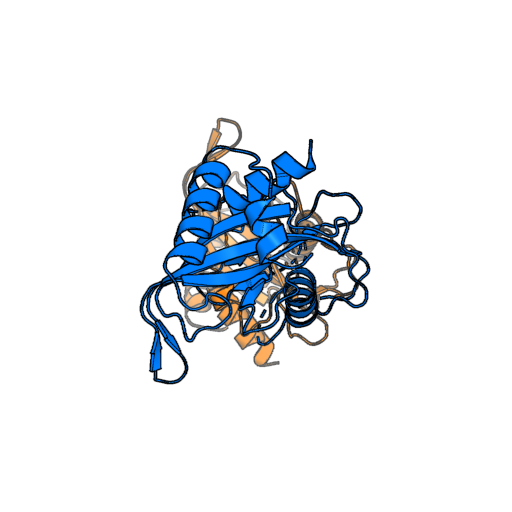344 0.099 15.991 1.00 31.30 90 LEU A N 1
ATOM 752 C CA . LEU A 1 92 ? 11.629 -1.195 16.579 1.00 29.25 90 LEU A CA 1
ATOM 753 C C . LEU A 1 92 ? 11.146 -2.313 15.650 1.00 30.22 90 LEU A C 1
ATOM 754 O O . LEU A 1 92 ? 11.882 -3.261 15.377 1.00 27.89 90 LEU A O 1
ATOM 759 N N . LYS A 1 93 ? 9.919 -2.192 15.155 1.00 31.76 91 LYS A N 1
ATOM 760 C CA . LYS A 1 93 ? 9.356 -3.202 14.258 1.00 34.27 91 LYS A CA 1
ATOM 761 C C . LYS A 1 93 ? 10.203 -3.376 13.001 1.00 36.61 91 LYS A C 1
ATOM 762 O O . LYS A 1 93 ? 10.550 -4.501 12.631 1.00 37.99 91 LYS A O 1
ATOM 768 N N . GLU A 1 94 ? 10.525 -2.260 12.350 1.00 37.26 92 GLU A N 1
ATOM 769 C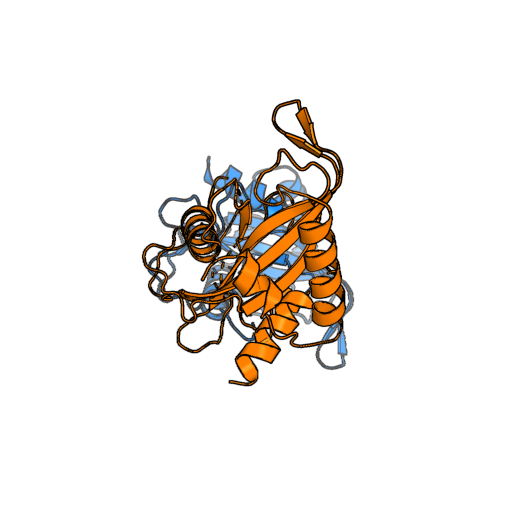 CA . GLU A 1 94 ? 11.332 -2.257 11.131 1.00 38.89 92 GLU A CA 1
ATOM 770 C C . GLU A 1 94 ? 12.683 -2.928 11.331 1.00 39.49 92 GLU A C 1
ATOM 771 O O . GLU A 1 94 ? 13.032 -3.873 10.625 1.00 39.31 92 GLU A O 1
ATOM 777 N N . GLU A 1 95 ? 13.445 -2.416 12.293 1.00 39.34 93 GLU A N 1
ATOM 778 C CA . GLU A 1 95 ? 14.780 -2.925 12.577 1.00 39.87 93 GLU A CA 1
ATOM 779 C C . GLU A 1 95 ? 14.877 -4.344 13.150 1.00 38.35 93 GLU A C 1
ATOM 780 O O . GLU A 1 95 ? 15.859 -5.034 12.895 1.00 38.16 93 GLU A O 1
ATOM 786 N N . THR A 1 96 ? 13.877 -4.789 13.912 1.00 38.12 94 THR A N 1
ATOM 787 C CA . THR A 1 96 ? 13.938 -6.125 14.510 1.00 36.92 94 THR A CA 1
ATOM 788 C C . THR A 1 96 ? 12.909 -7.136 14.001 1.00 38.87 94 THR A C 1
ATOM 789 O O . THR A 1 96 ? 13.058 -8.342 14.214 1.00 36.30 94 THR A O 1
ATOM 793 N N . GLY A 1 97 ? 11.865 -6.651 13.338 1.00 39.50 95 GLY A N 1
ATOM 794 C CA . GLY A 1 97 ? 10.848 -7.552 12.828 1.00 40.87 95 GLY A CA 1
ATOM 795 C C . GLY A 1 97 ? 9.910 -8.087 13.899 1.00 40.99 95 GLY A C 1
ATOM 796 O O . GLY A 1 97 ? 9.219 -9.080 13.677 1.00 42.02 95 GLY A O 1
ATOM 797 N N . VAL A 1 98 ? 9.881 -7.442 15.062 1.00 40.52 96 VAL A N 1
ATOM 798 C CA . VAL A 1 98 ? 9.004 -7.874 16.149 1.00 40.39 96 VAL A CA 1
ATOM 799 C C . VAL A 1 98 ? 7.530 -7.615 15.823 1.00 40.12 96 VAL A C 1
ATOM 800 O O . VAL A 1 98 ? 7.154 -6.525 15.397 1.00 39.49 96 VAL A O 1
ATOM 804 N N . LYS A 1 99 ? 6.701 -8.629 16.046 1.00 39.25 97 LYS A N 1
ATOM 805 C CA . LYS A 1 99 ? 5.274 -8.561 15.746 1.00 37.88 97 LYS A CA 1
ATOM 806 C C . LYS A 1 99 ? 4.404 -7.741 16.690 1.00 35.21 97 LYS A C 1
ATOM 807 O O . LYS A 1 99 ? 3.736 -6.804 16.258 1.00 33.67 97 LYS A O 1
ATOM 813 N N . ASN A 1 100 ? 4.389 -8.105 17.969 1.00 34.06 98 ASN A N 1
ATOM 814 C CA . ASN A 1 100 ? 3.559 -7.392 18.932 1.00 34.40 98 ASN A CA 1
ATOM 815 C C . ASN A 1 100 ? 4.293 -6.840 20.156 1.00 33.76 98 ASN A C 1
ATOM 816 O O . ASN A 1 100 ? 4.147 -7.351 21.265 1.00 31.59 98 ASN A O 1
ATOM 821 N N . PRO A 1 101 ? 5.094 -5.780 19.965 1.00 33.10 99 PRO A N 1
ATOM 822 C CA . PRO A 1 101 ? 5.828 -5.180 21.082 1.00 33.06 99 PRO A CA 1
ATOM 823 C C . PRO A 1 101 ? 4.825 -4.522 22.020 1.00 32.82 99 PRO A C 1
ATOM 824 O O . PRO A 1 101 ? 3.783 -4.043 21.582 1.00 33.11 99 PRO A O 1
ATOM 828 N N . THR A 1 102 ? 5.127 -4.496 23.308 1.00 32.78 100 THR A N 1
ATOM 829 C CA . THR A 1 102 ? 4.202 -3.890 24.243 1.00 34.30 100 THR A CA 1
ATOM 830 C C . THR A 1 102 ? 4.834 -2.818 25.116 1.00 33.75 100 THR A C 1
ATOM 831 O O . THR A 1 102 ? 5.678 -3.102 25.963 1.00 34.77 100 THR A O 1
ATOM 835 N N . PRO A 1 103 ? 4.446 -1.556 24.905 1.00 33.61 101 PRO A N 1
ATOM 836 C CA . PRO A 1 103 ? 5.022 -0.493 25.729 1.00 32.96 101 PRO A CA 1
ATOM 837 C C . PRO A 1 103 ? 4.611 -0.680 27.186 1.00 32.71 101 PRO A C 1
ATOM 838 O O . PRO A 1 103 ? 3.483 -1.078 27.479 1.00 31.87 101 PRO A O 1
ATOM 842 N N . LEU A 1 104 ? 5.537 -0.411 28.098 1.00 31.17 102 LEU A N 1
ATOM 843 C CA . LEU A 1 104 ? 5.266 -0.568 29.517 1.00 30.46 102 LEU A CA 1
ATOM 844 C C . LEU A 1 104 ? 4.876 0.767 30.140 1.00 30.86 102 LEU A C 1
ATOM 845 O O . LEU A 1 104 ? 4.248 0.804 31.194 1.00 31.23 102 LEU A O 1
ATOM 850 N N . LEU A 1 105 ? 5.256 1.863 29.487 1.00 31.36 103 LEU A N 1
ATOM 851 C CA . LEU A 1 1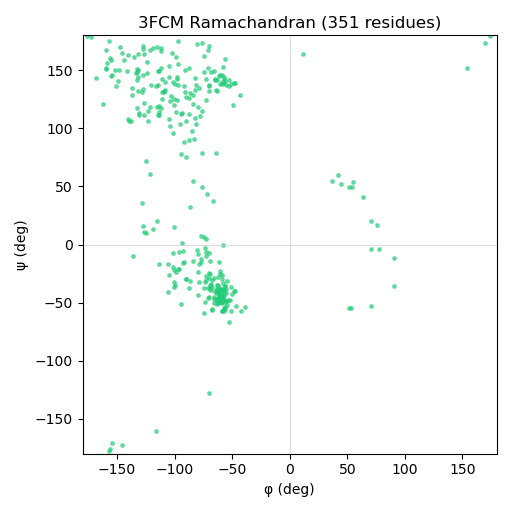05 ? 4.912 3.205 29.956 1.00 31.37 103 LEU A CA 1
ATOM 852 C C . LEU A 1 105 ? 4.351 3.985 28.774 1.00 30.90 103 LEU A C 1
ATOM 853 O O . LEU A 1 105 ? 4.722 3.722 27.633 1.00 30.00 103 LEU A O 1
ATOM 858 N N . ASP A 1 106 ? 3.451 4.930 29.039 1.00 31.22 104 ASP A N 1
ATOM 859 C CA . ASP A 1 106 ? 2.854 5.722 27.966 1.00 31.24 104 ASP A CA 1
ATOM 860 C C . ASP A 1 106 ? 3.502 7.099 27.834 1.00 31.14 104 ASP A C 1
ATOM 861 O O . ASP A 1 106 ? 2.951 7.996 27.188 1.00 31.57 104 ASP A O 1
ATOM 866 N N . LYS A 1 107 ? 4.667 7.270 28.452 1.00 29.31 105 LYS A N 1
ATOM 867 C CA . LYS A 1 107 ? 5.394 8.537 28.383 1.00 26.86 105 LYS A CA 1
ATOM 868 C C . LYS A 1 107 ? 6.887 8.215 28.377 1.00 25.31 105 LYS A C 1
ATOM 869 O O . LYS A 1 107 ? 7.281 7.101 28.713 1.00 24.01 105 LYS A O 1
ATOM 875 N N . ALA A 1 108 ? 7.713 9.187 28.004 1.00 22.30 106 ALA A N 1
ATOM 876 C CA . ALA A 1 108 ? 9.159 8.978 27.930 1.00 20.53 106 ALA A CA 1
ATOM 877 C C . ALA A 1 108 ? 9.778 8.293 29.143 1.00 19.37 106 ALA A C 1
ATOM 878 O O . ALA A 1 108 ? 9.432 8.592 30.280 1.00 19.02 106 ALA A O 1
ATOM 880 N N . PHE A 1 109 ? 10.707 7.377 28.892 1.00 19.92 107 PHE A N 1
ATOM 881 C CA . PHE A 1 109 ? 11.399 6.666 29.966 1.00 19.39 107 PHE A CA 1
ATOM 882 C C . PHE A 1 109 ? 12.787 7.262 30.195 1.00 18.20 107 PHE A C 1
ATOM 883 O O . PHE A 1 109 ? 13.405 7.047 31.237 1.00 17.98 107 PHE A O 1
ATOM 891 N N . ALA A 1 110 ? 13.289 7.986 29.202 1.00 16.10 108 ALA A N 1
ATOM 892 C CA . ALA A 1 110 ? 14.598 8.622 29.308 1.00 15.39 108 ALA A CA 1
ATOM 893 C C . ALA A 1 110 ? 14.717 9.768 28.320 1.00 14.41 108 ALA A C 1
ATOM 894 O O . ALA A 1 110 ? 14.030 9.787 27.306 1.00 17.35 108 ALA A O 1
ATOM 896 N N . LEU A 1 111 ? 15.602 10.711 28.631 1.00 15.34 109 LEU A N 1
ATOM 897 C CA . LEU A 1 111 ? 15.843 11.891 27.806 1.00 15.48 109 LEU A CA 1
ATOM 898 C C . LEU A 1 111 ? 17.358 12.055 27.608 1.00 16.33 109 LEU A C 1
ATOM 899 O O . LEU A 1 111 ? 18.130 11.981 28.567 1.00 16.06 109 LEU A O 1
ATOM 904 N N . ASP A 1 112 ? 17.782 12.272 26.363 1.00 14.49 110 ASP A N 1
ATOM 905 C CA . ASP A 1 112 ? 19.201 12.387 26.063 1.00 14.74 110 ASP A CA 1
ATOM 906 C C . ASP A 1 112 ? 19.494 13.280 24.866 1.00 15.05 110 ASP A C 1
ATOM 907 O O . ASP A 1 112 ? 18.822 13.193 23.839 1.00 16.89 110 ASP A O 1
ATOM 912 N N . VAL A 1 113 ? 20.501 14.133 25.004 1.00 15.07 111 VAL A N 1
ATOM 913 C CA . VAL A 1 113 ? 20.918 14.975 23.894 1.00 14.93 111 VAL A CA 1
ATOM 914 C C . VAL A 1 113 ? 22.124 14.239 23.317 1.00 15.41 111 VAL A C 1
ATOM 915 O O . VAL A 1 113 ? 23.162 14.100 23.980 1.00 15.11 111 VAL A O 1
ATOM 919 N N . LEU A 1 114 ? 21.967 13.750 22.089 1.00 14.58 112 LEU A N 1
ATOM 920 C CA . LEU A 1 114 ? 23.008 12.988 21.410 1.00 12.18 112 LEU A CA 1
ATOM 921 C C . LEU A 1 114 ? 23.596 13.734 20.228 1.00 11.63 112 LEU A C 1
ATOM 922 O O . LEU A 1 114 ? 22.920 14.536 19.572 1.00 13.52 112 LEU A O 1
ATOM 927 N N . THR A 1 115 ? 24.854 13.444 19.929 1.00 12.61 113 THR A N 1
ATOM 928 C CA . THR A 1 115 ? 25.512 14.095 18.808 1.00 15.31 113 THR A CA 1
ATOM 929 C C . THR A 1 115 ? 25.446 13.213 17.578 1.00 16.37 113 THR A C 1
ATOM 930 O O . THR A 1 115 ? 25.302 11.986 17.684 1.00 16.93 113 THR A O 1
ATOM 934 N N . VAL A 1 116 ? 25.536 13.847 16.412 1.00 14.24 114 VAL A N 1
ATOM 935 C CA . VAL A 1 116 ? 25.533 13.143 15.128 1.00 12.45 114 VAL A CA 1
ATOM 936 C C . VAL A 1 116 ? 26.569 13.824 14.238 1.00 12.47 114 VAL A C 1
ATOM 937 O O . VAL A 1 116 ? 26.345 14.942 13.756 1.00 12.55 114 VAL A O 1
ATOM 941 N N . ASN A 1 117 ? 27.707 13.158 14.043 1.00 9.97 115 ASN A N 1
ATOM 942 C CA . ASN A 1 117 ? 28.804 13.682 13.222 1.00 11.35 115 ASN A CA 1
ATOM 943 C C . ASN A 1 117 ? 28.400 13.971 11.789 1.00 11.59 115 ASN A C 1
ATOM 944 O O . ASN A 1 117 ? 27.588 13.252 11.213 1.00 11.62 115 ASN A O 1
ATOM 949 N N . GLY A 1 118 ? 29.001 15.005 11.212 1.00 12.15 116 GLY A N 1
ATOM 950 C CA . GLY A 1 118 ? 28.711 15.361 9.834 1.00 14.47 116 GLY A CA 1
ATOM 951 C C . GLY A 1 118 ? 29.007 14.147 8.977 1.00 15.82 116 GLY A C 1
ATOM 952 O O . GLY A 1 118 ? 29.966 13.422 9.237 1.00 16.77 116 GLY A O 1
ATOM 953 N N . HIS A 1 119 ? 28.191 13.924 7.956 1.00 17.32 117 HIS A N 1
ATOM 954 C CA . HIS A 1 119 ? 28.367 12.771 7.090 1.00 20.01 117 HIS A CA 1
ATOM 955 C C . HIS A 1 119 ? 27.663 12.987 5.757 1.00 21.25 117 HIS A C 1
ATOM 956 O O . HIS A 1 119 ? 26.859 13.907 5.602 1.00 22.46 117 HIS A O 1
ATOM 963 N N . ILE A 1 120 ? 27.970 12.117 4.803 1.00 22.70 118 ILE A N 1
ATOM 964 C CA . ILE A 1 120 ? 27.385 12.177 3.472 1.00 22.29 118 ILE A CA 1
ATOM 965 C C . ILE A 1 120 ? 26.223 11.199 3.377 1.00 22.73 118 ILE A C 1
ATOM 966 O O . ILE A 1 120 ? 26.388 10.014 3.620 1.00 22.28 118 ILE A O 1
ATOM 971 N N . LYS A 1 121 ? 25.054 11.706 3.004 1.00 24.69 119 LYS A N 1
ATOM 972 C CA . LYS A 1 121 ? 23.849 10.889 2.868 1.00 26.49 119 LYS A CA 1
ATOM 973 C C . LYS A 1 121 ? 23.308 11.025 1.445 1.00 25.80 119 LYS A C 1
ATOM 974 O O . LYS A 1 121 ? 22.734 12.054 1.083 1.00 24.42 119 LYS A O 1
ATOM 980 N N . ARG A 1 122 ? 23.496 9.984 0.644 1.00 25.46 120 ARG A N 1
ATOM 981 C CA . ARG A 1 122 ? 23.041 9.989 -0.742 1.00 26.04 120 ARG A CA 1
ATOM 982 C C . ARG A 1 122 ? 23.529 11.234 -1.493 1.00 25.09 120 ARG A C 1
ATOM 983 O O . ARG A 1 122 ? 22.749 11.938 -2.140 1.00 22.19 120 ARG A O 1
ATOM 991 N N . GLY A 1 123 ? 24.830 11.495 -1.384 1.00 24.50 121 GLY A N 1
ATOM 992 C CA . GLY A 1 123 ? 25.434 12.626 -2.065 1.00 26.36 121 GLY A CA 1
ATOM 993 C C . GLY A 1 123 ? 25.478 13.941 -1.307 1.00 27.23 121 GLY A C 1
ATOM 994 O O . GLY A 1 123 ? 26.433 14.702 -1.443 1.00 29.01 121 GLY A O 1
ATOM 995 N N . LYS A 1 124 ? 24.444 14.221 -0.521 1.00 27.76 122 LYS A N 1
ATOM 996 C CA . LYS A 1 124 ? 24.370 15.455 0.254 1.00 25.80 122 LYS A CA 1
ATOM 997 C C . LYS A 1 124 ? 25.146 15.340 1.559 1.00 24.01 122 LYS A C 1
ATOM 998 O O . LYS A 1 124 ? 25.167 14.284 2.184 1.00 24.36 122 LYS A O 1
ATOM 1004 N N . TYR A 1 125 ? 25.794 16.425 1.964 1.00 22.59 123 TYR A N 1
ATOM 1005 C CA . TYR A 1 125 ? 26.520 16.426 3.219 1.00 19.60 123 TYR A CA 1
ATOM 1006 C C . TYR A 1 125 ? 25.521 16.928 4.254 1.00 18.35 123 TYR A C 1
ATOM 1007 O O . TYR A 1 125 ? 24.774 17.874 4.004 1.00 15.10 123 TYR A O 1
ATOM 1016 N N . VAL A 1 126 ? 25.501 16.261 5.401 1.00 18.57 124 VAL A N 1
ATOM 1017 C CA . VAL A 1 126 ? 24.617 16.595 6.513 1.00 17.78 124 VAL A CA 1
ATOM 1018 C C . VAL A 1 126 ? 25.542 17.059 7.632 1.00 16.15 124 VAL A C 1
ATOM 1019 O O . VAL A 1 126 ? 26.297 16.257 8.185 1.00 15.89 124 VAL A O 1
ATOM 1023 N N . SER A 1 127 ? 25.486 18.347 7.951 1.00 14.81 125 SER A N 1
ATOM 1024 C CA . SER A 1 127 ? 26.334 18.934 8.990 1.00 14.66 125 SER A CA 1
ATOM 1025 C C . SER A 1 127 ? 26.154 18.261 10.347 1.00 14.30 125 SER A C 1
ATOM 1026 O O . SER A 1 127 ? 25.088 17.729 10.640 1.00 13.10 125 SER A O 1
ATOM 1029 N N . SER A 1 128 ? 27.200 18.294 11.170 1.00 14.42 126 SER A N 1
ATOM 1030 C CA . SER A 1 128 ? 27.125 17.727 12.509 1.00 14.82 126 SER A CA 1
ATOM 1031 C C . SER A 1 128 ? 25.957 18.403 13.224 1.00 13.43 126 SER A C 1
ATOM 1032 O O . SER A 1 128 ? 25.744 19.601 13.068 1.00 15.44 126 SER A O 1
ATOM 1035 N N . HIS A 1 129 ? 25.194 17.646 14.000 1.00 14.87 127 HIS A N 1
ATOM 1036 C CA . HIS A 1 129 ? 24.075 18.231 14.726 1.00 13.44 127 HIS A CA 1
ATOM 1037 C C . HIS A 1 129 ? 23.735 17.389 15.942 1.00 13.35 127 HIS A C 1
ATOM 1038 O O . HIS A 1 129 ? 24.400 16.404 16.233 1.00 11.06 127 HIS A O 1
ATOM 1045 N N . LEU A 1 130 ? 22.677 17.777 16.638 1.00 12.09 128 LEU A N 1
ATOM 1046 C CA . LEU A 1 130 ? 22.263 17.071 17.837 1.00 12.78 128 LEU A CA 1
ATOM 1047 C C . LEU A 1 130 ? 20.915 16.391 17.689 1.00 12.90 128 LEU A C 1
ATOM 1048 O O . LEU A 1 130 ? 20.043 16.874 16.956 1.00 14.47 128 LEU A O 1
ATOM 1053 N N . HIS A 1 131 ? 20.753 15.281 18.403 1.00 9.79 129 HIS A N 1
ATOM 1054 C CA . HIS A 1 131 ? 19.487 14.566 18.435 1.00 10.56 129 HIS A CA 1
ATOM 1055 C C . HIS A 1 131 ? 18.903 14.726 19.834 1.00 10.51 129 HIS A C 1
ATOM 1056 O O . HIS A 1 131 ? 19.561 14.424 20.832 1.00 9.71 129 HIS A O 1
ATOM 1063 N N . LEU A 1 132 ? 17.675 15.222 19.898 1.00 9.91 130 LEU A N 1
ATOM 1064 C CA . LEU A 1 132 ? 16.974 15.396 21.163 1.00 11.42 130 LEU A CA 1
ATOM 1065 C C . LEU A 1 132 ? 16.209 14.085 21.312 1.00 13.39 130 LEU A C 1
ATOM 1066 O O . LEU A 1 132 ? 15.058 13.965 20.896 1.00 13.73 130 LEU A O 1
ATOM 1071 N N . ASN A 1 133 ? 16.863 13.099 21.916 1.00 14.12 131 ASN A N 1
ATOM 1072 C CA . ASN A 1 133 ? 16.275 11.779 22.041 1.00 15.12 131 ASN A CA 1
ATOM 1073 C C . ASN A 1 133 ? 15.444 11.382 23.254 1.00 16.60 131 ASN A C 1
ATOM 1074 O O . ASN A 1 133 ? 15.830 11.574 24.411 1.00 19.72 131 ASN A O 1
ATOM 1079 N N . LEU A 1 134 ? 14.289 10.805 22.964 1.00 18.21 132 LEU A N 1
ATOM 1080 C CA . LEU A 1 134 ? 13.405 10.304 23.999 1.00 18.32 132 LEU A CA 1
ATOM 1081 C C . LEU A 1 134 ? 13.428 8.796 23.865 1.00 18.32 132 LEU A C 1
ATOM 1082 O O . LEU A 1 134 ? 13.296 8.255 22.770 1.00 17.90 132 LEU A O 1
ATOM 1087 N N . THR A 1 135 ? 13.620 8.114 24.981 1.00 19.20 133 THR A N 1
ATOM 1088 C CA . THR A 1 135 ? 13.654 6.674 24.950 1.00 20.21 133 THR A CA 1
ATOM 1089 C C . THR A 1 135 ? 12.404 6.108 25.591 1.00 22.26 133 THR A C 1
ATOM 1090 O O . THR A 1 135 ? 11.926 6.622 26.606 1.00 23.99 133 THR A O 1
ATOM 1094 N N . TYR A 1 136 ? 11.874 5.047 24.988 1.00 22.57 134 TYR A N 1
ATOM 1095 C CA . TYR A 1 136 ? 10.660 4.406 25.483 1.00 22.27 134 TYR A CA 1
ATOM 1096 C C . TYR A 1 136 ? 10.881 2.977 25.955 1.00 21.87 134 TYR A C 1
ATOM 1097 O O . TYR A 1 136 ? 11.585 2.203 25.307 1.00 19.11 134 TYR A O 1
ATOM 1106 N N . LEU A 1 137 ? 10.285 2.643 27.100 1.00 22.36 135 LEU A N 1
ATOM 1107 C CA . LEU A 1 137 ? 10.398 1.307 27.675 1.00 23.09 135 LEU A CA 1
ATOM 1108 C C . LEU A 1 137 ? 9.395 0.383 27.001 1.00 25.69 135 LEU A C 1
ATOM 1109 O O . LEU A 1 137 ? 8.188 0.498 27.217 1.00 24.73 135 LEU A O 1
ATOM 1114 N N . ILE A 1 138 ? 9.900 -0.532 26.180 1.00 27.87 136 ILE A N 1
ATOM 1115 C CA . ILE A 1 138 ? 9.041 -1.459 25.468 1.00 29.36 136 ILE A CA 1
ATOM 1116 C C . ILE A 1 138 ? 9.483 -2.895 25.700 1.00 32.27 136 ILE A C 1
ATOM 1117 O O . ILE A 1 138 ? 10.673 -3.212 25.624 1.00 31.81 136 ILE A O 1
ATOM 1122 N N . GLU A 1 139 ? 8.515 -3.755 26.000 1.00 33.67 137 GLU A N 1
ATOM 1123 C CA . GLU A 1 139 ? 8.789 -5.161 26.241 1.00 35.66 137 GLU A CA 1
ATOM 1124 C C . GLU A 1 139 ? 8.526 -5.978 24.979 1.00 36.26 137 GLU A C 1
ATOM 1125 O O . GLU A 1 139 ? 7.536 -5.756 24.281 1.00 33.64 137 GLU A O 1
ATOM 1131 N N . CYS A 1 140 ? 9.427 -6.913 24.691 1.00 38.69 138 CYS A N 1
ATOM 1132 C CA . CYS A 1 140 ? 9.309 -7.786 23.528 1.00 41.44 138 CYS A CA 1
ATOM 1133 C C . CYS A 1 140 ? 9.552 -9.231 23.941 1.00 43.65 138 CYS A C 1
ATOM 1134 O O . CYS A 1 140 ? 10.427 -9.509 24.763 1.00 41.95 138 CYS A O 1
ATOM 1137 N N . SER A 1 141 ? 8.786 -10.151 23.362 1.00 46.24 139 SER A N 1
ATOM 1138 C CA . SER A 1 141 ? 8.935 -11.566 23.684 1.00 49.26 139 SER A CA 1
ATOM 1139 C C . SER A 1 141 ? 10.134 -12.154 22.952 1.00 49.86 139 SER A C 1
ATOM 1140 O O . SER A 1 141 ? 10.322 -11.908 21.760 1.00 49.52 139 SER A O 1
ATOM 1143 N N . GLU A 1 142 ? 10.943 -12.928 23.667 1.00 51.51 140 GLU A N 1
ATOM 1144 C CA . GLU A 1 142 ? 12.109 -13.543 23.053 1.00 54.14 140 GLU A CA 1
ATOM 1145 C C . GLU A 1 142 ? 11.633 -14.627 22.092 1.00 56.12 140 GLU A C 1
ATOM 1146 O O . GLU A 1 142 ? 12.423 -15.202 21.344 1.00 56.21 140 GLU A O 1
ATOM 1152 N N . ASP A 1 143 ? 10.330 -14.892 22.120 1.00 58.48 141 ASP A N 1
ATOM 1153 C CA . ASP A 1 143 ? 9.716 -15.888 21.248 1.00 61.31 141 ASP A CA 1
ATOM 1154 C C . ASP A 1 143 ? 9.527 -15.304 19.852 1.00 62.70 141 ASP A C 1
ATOM 1155 O O . ASP A 1 143 ? 9.306 -16.030 18.884 1.00 63.19 141 ASP A O 1
ATOM 1160 N N . GLU A 1 144 ? 9.608 -13.982 19.759 1.00 64.10 142 GLU A N 1
ATOM 1161 C CA . GLU A 1 144 ? 9.457 -13.298 18.483 1.00 65.95 142 GLU A CA 1
ATOM 1162 C C . GLU A 1 144 ? 10.588 -13.707 17.546 1.00 67.09 142 GLU A C 1
ATOM 1163 O O . GLU A 1 144 ? 11.754 -13.738 17.943 1.00 67.26 142 GLU A O 1
ATOM 1169 N N . THR A 1 145 ? 10.238 -14.036 16.307 1.00 67.90 143 THR A N 1
ATOM 1170 C CA . THR A 1 145 ? 11.234 -14.416 15.314 1.00 68.89 143 THR A CA 1
ATOM 1171 C C . THR A 1 145 ? 11.968 -13.132 14.935 1.00 69.74 143 THR A C 1
ATOM 1172 O O . THR A 1 145 ? 11.341 -12.155 14.523 1.00 70.03 143 THR A O 1
ATOM 1176 N N . LEU A 1 146 ? 13.292 -13.131 15.071 1.00 70.29 144 LEU A N 1
ATOM 1177 C CA . LEU A 1 146 ? 14.079 -11.936 14.776 1.00 71.25 144 LEU A CA 1
ATOM 1178 C C . LEU A 1 146 ? 14.981 -12.033 13.543 1.00 72.15 144 LEU A C 1
ATOM 1179 O O . LEU A 1 146 ? 15.780 -12.965 13.414 1.00 72.23 144 LEU A O 1
ATOM 1192 N N . LEU A 1 148 ? 17.365 -9.371 10.896 1.00 75.00 146 LEU A N 1
ATOM 1193 C CA . LEU A 1 148 ? 17.931 -8.054 10.613 1.00 75.16 146 LEU A CA 1
ATOM 1194 C C . LEU A 1 148 ? 17.371 -7.415 9.340 1.00 75.50 146 LEU A C 1
ATOM 1195 O O . LEU A 1 148 ? 16.302 -7.792 8.852 1.00 75.42 146 LEU A O 1
ATOM 1200 N N . LYS A 1 149 ? 18.107 -6.437 8.816 1.00 75.80 147 LYS A N 1
ATOM 1201 C CA . LYS A 1 149 ? 17.727 -5.732 7.595 1.00 75.92 147 LYS A CA 1
ATOM 1202 C C . LYS A 1 149 ? 18.938 -4.999 7.012 1.00 76.24 147 LYS A C 1
ATOM 1203 O O . LYS A 1 149 ? 19.550 -4.158 7.672 1.00 76.03 147 LYS A O 1
ATOM 1209 N N . GLU A 1 150 ? 19.287 -5.337 5.774 1.00 76.87 148 GLU A N 1
ATOM 1210 C CA . GLU A 1 150 ? 20.422 -4.718 5.095 1.00 77.09 148 GLU A CA 1
ATOM 1211 C C . GLU A 1 150 ? 20.078 -3.311 4.607 1.00 76.49 148 GLU A C 1
ATOM 1212 O O . GLU A 1 150 ? 20.537 -2.316 5.171 1.00 75.85 148 GLU A O 1
ATOM 1218 N N . GLY A 1 155 ? 22.281 -7.479 11.805 1.00 44.29 153 GLY A N 1
ATOM 1219 C CA . GLY A 1 155 ? 21.966 -8.527 12.758 1.00 43.83 153 GLY A CA 1
ATOM 1220 C C . GLY A 1 155 ? 21.247 -8.034 14.006 1.00 43.87 153 GLY A C 1
ATOM 1221 O O . GLY A 1 155 ? 21.530 -6.951 14.522 1.00 44.21 153 GLY A O 1
ATOM 1222 N N . VAL A 1 156 ? 20.308 -8.838 14.489 1.00 42.98 154 VAL A N 1
ATOM 1223 C CA . VAL A 1 156 ? 19.542 -8.507 15.683 1.00 43.05 154 VAL A CA 1
ATOM 1224 C C . VAL A 1 156 ? 19.941 -9.489 16.777 1.00 42.65 154 VAL A C 1
ATOM 1225 O O . VAL A 1 156 ? 20.253 -10.641 16.487 1.00 44.34 154 VAL A O 1
ATOM 1237 N N . TRP A 1 158 ? 19.485 -10.250 21.376 1.00 41.21 156 TRP A N 1
ATOM 1238 C CA . TRP A 1 158 ? 19.180 -9.857 22.736 1.00 40.73 156 TRP A CA 1
ATOM 1239 C C . TRP A 1 158 ? 20.533 -9.830 23.412 1.00 41.25 156 TRP A C 1
ATOM 1240 O O . TRP A 1 158 ? 21.323 -10.758 23.261 1.00 42.51 156 TRP A O 1
ATOM 1251 N N . ILE A 1 159 ? 20.806 -8.762 24.145 1.00 40.67 157 ILE A N 1
ATOM 1252 C CA . ILE A 1 159 ? 22.084 -8.627 24.815 1.00 40.24 157 ILE A CA 1
ATOM 1253 C C . ILE A 1 159 ? 21.914 -8.472 26.315 1.00 38.99 157 ILE A C 1
ATOM 1254 O O . ILE A 1 159 ? 21.290 -7.528 26.780 1.00 38.30 157 ILE A O 1
ATOM 1259 N N . PRO A 1 160 ? 22.455 -9.419 27.093 1.00 39.98 158 PRO A N 1
ATOM 1260 C CA . PRO A 1 160 ? 22.347 -9.354 28.552 1.00 39.34 158 PRO A CA 1
ATOM 1261 C C . PRO A 1 160 ? 22.927 -8.043 29.066 1.00 39.02 158 PRO A C 1
ATOM 1262 O O . PRO A 1 160 ? 23.966 -7.583 28.593 1.00 38.15 158 PRO A O 1
ATOM 1266 N N . PHE A 1 161 ? 22.246 -7.448 30.037 1.00 39.26 159 PHE A N 1
ATOM 1267 C CA . PHE A 1 161 ? 22.667 -6.184 30.613 1.00 39.63 159 PHE A CA 1
ATOM 1268 C C . PHE A 1 161 ? 24.124 -6.146 31.061 1.00 40.66 159 PHE A C 1
ATOM 1269 O O . PHE A 1 161 ? 24.797 -5.123 30.916 1.00 40.58 159 PHE A O 1
ATOM 1277 N N . ASN A 1 162 ? 24.611 -7.260 31.595 1.00 40.57 160 ASN A N 1
ATOM 1278 C CA . ASN A 1 162 ? 25.979 -7.335 32.096 1.00 42.03 160 ASN A CA 1
ATOM 1279 C C . ASN A 1 162 ? 27.091 -7.375 31.047 1.00 42.23 160 ASN A C 1
ATOM 1280 O O . ASN A 1 162 ? 28.268 -7.307 31.390 1.00 42.93 160 ASN A O 1
ATOM 1285 N N . GLU A 1 163 ? 26.738 -7.476 29.773 1.00 42.13 161 GLU A N 1
ATOM 1286 C CA . GLU A 1 163 ? 27.760 -7.516 28.733 1.00 42.53 161 GLU A CA 1
ATOM 1287 C C . GLU A 1 163 ? 27.567 -6.447 27.666 1.00 42.17 161 GLU A C 1
ATOM 1288 O O . GLU A 1 163 ? 28.238 -6.458 26.632 1.00 40.66 161 GLU A O 1
ATOM 1294 N N . ILE A 1 164 ? 26.652 -5.520 27.925 1.00 41.49 162 ILE A N 1
ATOM 1295 C CA . ILE A 1 164 ? 26.379 -4.451 26.977 1.00 41.75 162 ILE A CA 1
ATOM 1296 C C . ILE A 1 164 ? 27.648 -3.669 26.661 1.00 41.28 162 ILE A C 1
ATOM 1297 O O . ILE A 1 164 ? 27.914 -3.337 25.504 1.00 41.39 162 ILE A O 1
ATOM 1302 N N . SER A 1 165 ? 28.443 -3.399 27.688 1.00 40.31 163 SER A N 1
ATOM 1303 C CA . SER A 1 165 ? 29.679 -2.659 27.506 1.00 40.71 163 SER A CA 1
ATOM 1304 C C . SER A 1 165 ? 30.618 -3.396 26.561 1.00 40.51 163 SER A C 1
ATOM 1305 O O . SER A 1 165 ? 31.491 -2.792 25.946 1.00 39.51 163 SER A O 1
ATOM 1308 N N . LYS A 1 166 ? 30.431 -4.705 26.440 1.00 41.44 164 LYS A N 1
ATOM 1309 C CA . LYS A 1 166 ? 31.280 -5.520 25.576 1.00 42.12 164 LYS A CA 1
ATOM 1310 C C . LYS A 1 166 ? 30.824 -5.502 24.120 1.00 42.37 164 LYS A C 1
ATOM 1311 O O . LYS A 1 166 ? 31.561 -5.907 23.220 1.00 43.51 164 LYS A O 1
ATOM 1317 N N . TYR A 1 167 ? 29.609 -5.025 23.889 1.00 42.02 165 TYR A N 1
ATOM 1318 C CA . TYR A 1 167 ? 29.056 -4.972 22.543 1.00 42.05 165 TYR A CA 1
ATOM 1319 C C . TYR A 1 167 ? 29.049 -3.563 21.980 1.00 43.05 165 TYR A C 1
ATOM 1320 O O . TYR A 1 167 ? 29.076 -3.364 20.761 1.00 40.84 165 TYR A O 1
ATOM 1329 N N . CYS A 1 168 ? 29.008 -2.588 22.881 1.00 43.81 166 CYS A N 1
ATOM 1330 C CA . CYS A 1 168 ? 28.983 -1.193 22.486 1.00 45.21 166 CYS A CA 1
ATOM 1331 C C . CYS A 1 168 ? 30.387 -0.671 22.216 1.00 45.56 166 CYS A C 1
ATOM 1332 O O . CYS A 1 168 ? 31.245 -0.699 23.099 1.00 45.59 166 CYS A O 1
ATOM 1335 N N . SER A 1 169 ? 30.615 -0.195 20.995 1.00 45.40 167 SER A N 1
ATOM 1336 C CA . SER A 1 169 ? 31.922 0.333 20.632 1.00 46.22 167 SER A CA 1
ATOM 1337 C C . SER A 1 169 ? 31.979 1.858 20.765 1.00 45.93 167 SER A C 1
ATOM 1338 O O . SER A 1 169 ? 33.042 2.460 20.600 1.00 45.60 167 SER A O 1
ATOM 1341 N N . GLU A 1 170 ? 30.837 2.481 21.050 1.00 45.04 168 GLU A N 1
ATOM 1342 C CA . GLU A 1 170 ? 30.793 3.932 21.232 1.00 44.76 168 GLU A CA 1
ATOM 1343 C C . GLU A 1 170 ? 30.917 4.192 22.730 1.00 42.06 168 GLU A C 1
ATOM 1344 O O . GLU A 1 170 ? 29.957 4.014 23.478 1.00 42.73 168 GLU A O 1
ATOM 1350 N N . PRO A 1 171 ? 32.103 4.617 23.190 1.00 39.02 169 PRO A N 1
ATOM 1351 C CA . PRO A 1 171 ? 32.315 4.887 24.615 1.00 36.07 169 PRO A CA 1
ATOM 1352 C C . PRO A 1 171 ? 31.236 5.740 25.276 1.00 33.57 169 PRO A C 1
ATOM 1353 O O . PRO A 1 171 ? 30.837 5.464 26.407 1.00 32.90 169 PRO A O 1
ATOM 1357 N N . HIS A 1 172 ? 30.750 6.763 24.574 1.00 31.52 170 HIS A N 1
ATOM 1358 C CA . HIS A 1 172 ? 29.743 7.642 25.162 1.00 29.41 170 HIS A CA 1
ATOM 1359 C C . HIS A 1 172 ? 28.351 7.042 25.328 1.00 26.89 170 HIS A C 1
ATOM 1360 O O . HIS A 1 172 ? 27.565 7.535 26.129 1.00 23.58 170 HIS A O 1
ATOM 1375 N N . ILE A 1 174 ? 27.759 3.958 26.468 1.00 28.81 172 ILE A N 1
ATOM 1376 C CA . ILE A 1 174 ? 27.758 3.068 27.634 1.00 29.14 172 ILE A CA 1
ATOM 1377 C C . ILE A 1 174 ? 26.970 3.591 28.834 1.00 29.17 172 ILE A C 1
ATOM 1378 O O . ILE A 1 174 ? 26.094 2.900 29.354 1.00 30.41 172 ILE A O 1
ATOM 1383 N N . PRO A 1 175 ? 27.276 4.814 29.302 1.00 28.82 173 PRO A N 1
ATOM 1384 C CA . PRO A 1 175 ? 26.552 5.365 30.453 1.00 26.77 173 PRO A CA 1
ATOM 1385 C C . PRO A 1 175 ? 25.048 5.526 30.222 1.00 26.17 173 PRO A C 1
ATOM 1386 O O . PRO A 1 175 ? 24.266 5.525 31.175 1.00 26.61 173 PRO A O 1
ATOM 1390 N N . ILE A 1 176 ? 24.647 5.674 28.963 1.00 23.55 174 ILE A N 1
ATOM 1391 C CA . ILE A 1 176 ? 23.235 5.843 28.626 1.00 22.92 174 ILE A CA 1
ATOM 1392 C C . ILE A 1 176 ? 22.503 4.551 28.934 1.00 21.95 174 ILE A C 1
ATOM 1393 O O . ILE A 1 176 ? 21.518 4.523 29.672 1.00 23.18 174 ILE A O 1
ATOM 1398 N N . TYR A 1 177 ? 22.996 3.477 28.340 1.00 23.95 175 TYR A N 1
ATOM 1399 C CA . TYR A 1 177 ? 22.402 2.164 28.527 1.00 26.41 175 TYR A CA 1
ATOM 1400 C C . TYR A 1 177 ? 22.414 1.790 29.998 1.00 27.25 175 TYR A C 1
ATOM 1401 O O . TYR A 1 177 ? 21.446 1.234 30.513 1.00 28.59 175 TYR A O 1
ATOM 1410 N N . GLU A 1 178 ? 23.504 2.115 30.684 1.00 27.29 176 GLU A N 1
ATOM 1411 C CA . GLU A 1 178 ? 23.598 1.798 32.100 1.00 27.22 176 GLU A CA 1
ATOM 1412 C C . GLU A 1 178 ? 22.524 2.570 32.846 1.00 26.32 176 GLU A C 1
ATOM 1413 O O . GLU A 1 178 ? 21.915 2.055 33.789 1.00 25.48 176 GLU A O 1
ATOM 1419 N N . LYS A 1 179 ? 22.276 3.800 32.404 1.00 25.04 177 LYS A N 1
ATOM 1420 C CA . LYS A 1 179 ? 21.248 4.624 33.022 1.00 24.92 177 LYS A CA 1
ATOM 1421 C C . LYS A 1 179 ? 19.914 3.910 32.916 1.00 25.99 177 LYS A C 1
ATOM 1422 O O . LYS A 1 179 ? 19.255 3.672 33.925 1.00 26.83 177 LYS A O 1
ATOM 1428 N N . LEU A 1 180 ? 19.519 3.589 31.685 1.00 25.55 178 LEU A N 1
ATOM 1429 C CA . LEU A 1 180 ? 18.253 2.906 31.439 1.00 26.38 178 LEU A CA 1
ATOM 1430 C C . LEU A 1 180 ? 18.093 1.728 32.398 1.00 26.42 178 LEU A C 1
ATOM 1431 O O . LEU A 1 180 ? 17.090 1.607 33.097 1.00 23.33 178 LEU A O 1
ATOM 1436 N N . ILE A 1 181 ? 19.110 0.875 32.424 1.00 28.15 179 ILE A N 1
ATOM 1437 C CA . ILE A 1 181 ? 19.123 -0.316 33.260 1.00 30.54 179 ILE A CA 1
ATOM 1438 C C . ILE A 1 181 ? 19.056 -0.024 34.757 1.00 31.29 179 ILE A C 1
ATOM 1439 O O . ILE A 1 181 ? 18.565 -0.847 35.528 1.00 32.45 179 ILE A O 1
ATOM 1444 N N . ASN A 1 182 ? 19.544 1.139 35.176 1.00 32.80 180 ASN A N 1
ATOM 1445 C CA . ASN A 1 182 ? 19.496 1.489 36.592 1.00 33.98 180 ASN A CA 1
ATOM 1446 C C . ASN A 1 182 ? 18.117 1.996 36.971 1.00 33.70 180 ASN A C 1
ATOM 1447 O O . ASN A 1 182 ? 17.572 1.633 38.015 1.00 34.21 180 ASN A O 1
ATOM 1452 N N . LYS A 1 183 ? 17.562 2.848 36.120 1.00 32.67 181 LYS A N 1
ATOM 1453 C CA . LYS A 1 183 ? 16.242 3.396 36.356 1.00 32.05 181 LYS A CA 1
ATOM 1454 C C . LYS A 1 183 ? 15.272 2.225 36.388 1.00 33.00 181 LYS A C 1
ATOM 1455 O O . LYS A 1 183 ? 14.408 2.149 37.254 1.00 33.87 181 LYS A O 1
ATOM 1461 N N . LEU A 1 184 ? 15.429 1.299 35.452 1.00 33.39 182 LEU A N 1
ATOM 1462 C CA . LEU A 1 184 ? 14.543 0.146 35.405 1.00 36.48 182 LEU A CA 1
ATOM 1463 C C . LEU A 1 184 ? 14.603 -0.628 36.714 1.00 38.08 182 LEU A C 1
ATOM 1464 O O . LEU A 1 184 ? 13.570 -1.024 37.261 1.00 37.72 182 LEU A O 1
ATOM 1469 N N . LYS A 1 185 ? 15.815 -0.839 37.215 1.00 39.12 183 LYS A N 1
ATOM 1470 C CA . LYS A 1 185 ? 15.992 -1.568 38.462 1.00 40.68 183 LYS A CA 1
ATOM 1471 C C . LYS A 1 185 ? 15.217 -0.933 39.609 1.00 40.87 183 LYS A C 1
ATOM 1472 O O . LYS A 1 185 ? 14.693 -1.635 40.470 1.00 41.73 183 LYS A O 1
ATOM 1478 N N . THR A 1 186 ? 15.132 0.391 39.626 1.00 41.24 184 THR A N 1
ATOM 1479 C CA . THR A 1 186 ? 14.399 1.064 40.689 1.00 42.20 184 THR A CA 1
ATOM 1480 C C . THR A 1 186 ? 12.990 1.434 40.230 1.00 43.77 184 THR A C 1
ATOM 1481 O O . THR A 1 186 ? 12.027 0.787 40.697 1.00 44.95 184 THR A O 1
ATOM 1485 N N . LEU B 1 3 ? 39.949 -39.738 12.018 1.00 41.95 1 LEU B N 1
ATOM 1486 C CA . LEU B 1 3 ? 41.243 -40.053 11.348 1.00 42.47 1 LEU B CA 1
ATOM 1487 C C . LEU B 1 3 ? 42.417 -39.634 12.230 1.00 43.33 1 LEU B C 1
ATOM 1488 O O . LEU B 1 3 ? 42.494 -38.483 12.661 1.00 43.69 1 LEU B O 1
ATOM 1493 N N . ASN B 1 4 ? 43.322 -40.575 12.497 1.00 43.43 2 ASN B N 1
ATOM 1494 C CA . ASN B 1 4 ? 44.503 -40.316 13.323 1.00 41.64 2 ASN B CA 1
ATOM 1495 C C . ASN B 1 4 ? 45.136 -38.980 12.953 1.00 39.50 2 ASN B C 1
ATOM 1496 O O . ASN B 1 4 ? 45.413 -38.719 11.788 1.00 39.70 2 ASN B O 1
ATOM 1501 N N . TYR B 1 5 ? 45.378 -38.144 13.956 1.00 37.95 3 TYR B N 1
ATOM 1502 C CA . TYR B 1 5 ? 45.940 -36.822 13.722 1.00 35.62 3 TYR B CA 1
ATOM 1503 C C . TYR B 1 5 ? 47.233 -36.805 12.914 1.00 33.86 3 TYR B C 1
ATOM 1504 O O . TYR B 1 5 ? 47.356 -36.038 11.964 1.00 34.73 3 TYR B O 1
ATOM 1513 N N . ILE B 1 6 ? 48.189 -37.653 13.275 1.00 33.53 4 ILE B N 1
ATOM 1514 C CA . ILE B 1 6 ? 49.466 -37.697 12.572 1.00 31.33 4 ILE B CA 1
ATOM 1515 C C . ILE B 1 6 ? 49.341 -37.943 11.068 1.00 31.47 4 ILE B C 1
ATOM 1516 O O . ILE B 1 6 ? 49.867 -37.172 10.267 1.00 30.51 4 ILE B O 1
ATOM 1521 N N . GLU B 1 7 ? 48.645 -39.002 10.670 1.00 32.15 5 GLU B N 1
ATOM 1522 C CA . GLU B 1 7 ? 48.506 -39.267 9.245 1.00 32.60 5 GLU B CA 1
ATOM 1523 C C . GLU B 1 7 ? 47.548 -38.282 8.576 1.00 31.16 5 GLU B C 1
ATOM 1524 O O . GLU B 1 7 ? 47.709 -37.949 7.402 1.00 30.92 5 GLU B O 1
ATOM 1530 N N . ASP B 1 8 ? 46.560 -37.803 9.324 1.00 29.46 6 ASP B N 1
ATOM 1531 C CA . ASP B 1 8 ? 45.610 -36.839 8.779 1.00 30.02 6 ASP B CA 1
ATOM 1532 C C . ASP B 1 8 ? 46.379 -35.570 8.410 1.00 29.31 6 ASP B C 1
ATOM 1533 O O . ASP B 1 8 ? 46.117 -34.946 7.3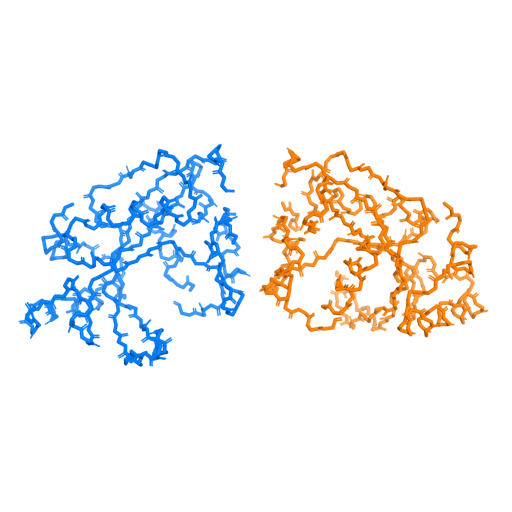82 1.00 29.65 6 ASP B O 1
ATOM 1538 N N . ILE B 1 9 ? 47.340 -35.207 9.256 1.00 27.91 7 ILE B N 1
ATOM 1539 C CA . ILE B 1 9 ? 48.177 -34.029 9.037 1.00 26.30 7 ILE B CA 1
ATOM 1540 C C . ILE B 1 9 ? 49.147 -34.254 7.881 1.00 25.76 7 ILE B C 1
ATOM 1541 O O . ILE B 1 9 ? 49.309 -33.393 7.023 1.00 25.86 7 ILE B O 1
ATOM 1546 N N . LYS B 1 10 ? 49.801 -35.410 7.872 1.00 25.99 8 LYS B N 1
ATOM 1547 C CA . LYS B 1 10 ? 50.756 -35.730 6.817 1.00 27.48 8 LYS B CA 1
ATOM 1548 C C . LYS B 1 10 ? 50.104 -35.810 5.441 1.00 27.17 8 LYS B C 1
ATOM 1549 O O . LYS B 1 10 ? 50.704 -35.425 4.440 1.00 27.71 8 LYS B O 1
ATOM 1555 N N . ASN B 1 11 ? 48.868 -36.290 5.393 1.00 26.84 9 ASN B N 1
ATOM 1556 C CA . ASN B 1 11 ? 48.175 -36.424 4.121 1.00 28.80 9 ASN B CA 1
ATOM 1557 C C . ASN B 1 11 ? 47.317 -35.234 3.746 1.00 28.76 9 ASN B C 1
ATOM 1558 O O . ASN B 1 11 ? 46.778 -35.192 2.643 1.00 29.41 9 ASN B O 1
ATOM 1563 N N . TYR B 1 12 ? 47.196 -34.268 4.653 1.00 27.65 10 TYR B N 1
ATOM 1564 C CA . TYR B 1 12 ? 46.384 -33.087 4.392 1.00 24.61 10 TYR B CA 1
ATOM 1565 C C . TYR B 1 12 ? 46.819 -32.377 3.109 1.00 26.42 10 TYR B C 1
ATOM 1566 O O . TYR B 1 12 ? 48.012 -32.213 2.847 1.00 26.57 10 TYR B O 1
ATOM 1575 N N . ILE B 1 13 ? 45.839 -31.949 2.316 1.00 26.07 11 ILE B N 1
ATOM 1576 C CA . ILE B 1 13 ? 46.098 -31.271 1.051 1.00 24.91 11 ILE B CA 1
ATOM 1577 C C . ILE B 1 13 ? 45.852 -29.763 1.155 1.00 24.64 11 ILE B C 1
ATOM 1578 O O . ILE B 1 13 ? 44.709 -29.313 1.216 1.00 23.92 11 ILE B O 1
ATOM 1583 N N . PRO B 1 14 ? 46.929 -28.964 1.156 1.00 23.80 12 PRO B N 1
ATOM 1584 C CA . PRO B 1 14 ? 46.842 -27.504 1.256 1.00 23.36 12 PRO B CA 1
ATOM 1585 C C . PRO B 1 14 ? 45.885 -26.862 0.264 1.00 23.61 12 PRO B C 1
ATOM 1586 O O . PRO B 1 14 ? 45.836 -27.239 -0.911 1.00 25.72 12 PRO B O 1
ATOM 1590 N N . PHE B 1 15 ? 45.124 -25.888 0.746 1.00 21.29 13 PHE B N 1
ATOM 1591 C CA . PHE B 1 15 ? 44.178 -25.170 -0.095 1.00 20.31 13 PHE B CA 1
ATOM 1592 C C . PHE B 1 15 ? 44.911 -24.027 -0.775 1.00 21.14 13 PHE B C 1
ATOM 1593 O O . PHE B 1 15 ? 44.568 -23.628 -1.894 1.00 20.56 13 PHE B O 1
ATOM 1601 N N . ASN B 1 16 ? 45.921 -23.498 -0.088 1.00 19.88 14 ASN B N 1
ATOM 1602 C CA . ASN B 1 16 ? 46.702 -22.387 -0.614 1.00 18.73 14 ASN B CA 1
ATOM 1603 C C . ASN B 1 16 ? 48.113 -22.348 -0.039 1.00 18.30 14 ASN B C 1
ATOM 1604 O O . ASN B 1 16 ? 48.545 -23.271 0.654 1.00 15.97 14 ASN B O 1
ATOM 1609 N N . GLU B 1 17 ? 48.809 -21.255 -0.340 1.00 18.09 15 GLU B N 1
ATOM 1610 C CA . GLU B 1 17 ? 50.179 -21.019 0.088 1.00 18.85 15 GLU B CA 1
ATOM 1611 C C . GLU B 1 17 ? 50.278 -21.045 1.593 1.00 17.47 15 GLU B C 1
ATOM 1612 O O . GLU B 1 17 ? 51.157 -21.702 2.155 1.00 17.72 15 GLU B O 1
ATOM 1618 N N . GLN B 1 18 ? 49.373 -20.323 2.245 1.00 15.18 16 GLN B N 1
ATOM 1619 C CA . GLN B 1 18 ? 49.371 -20.282 3.702 1.00 16.88 16 GLN B CA 1
ATOM 1620 C C . GLN B 1 18 ? 49.369 -21.692 4.282 1.00 16.08 16 GLN B C 1
ATOM 1621 O O . GLN B 1 18 ? 50.181 -21.991 5.158 1.00 18.78 16 GLN B O 1
ATOM 1627 N N . GLU B 1 19 ? 48.490 -22.564 3.784 1.00 15.40 17 GLU B N 1
ATOM 1628 C CA . GLU B 1 19 ? 48.422 -23.934 4.299 1.00 15.52 17 GLU B CA 1
ATOM 1629 C C . GLU B 1 19 ? 49.647 -24.764 3.907 1.00 16.98 17 GLU B C 1
ATOM 1630 O O . GLU B 1 19 ? 50.046 -25.690 4.623 1.00 13.56 17 GLU B O 1
ATOM 1636 N N . GLU B 1 20 ? 50.245 -24.416 2.772 1.00 18.31 18 GLU B N 1
ATOM 1637 C CA . GLU B 1 20 ? 51.446 -25.090 2.285 1.00 20.68 18 GLU B CA 1
ATOM 1638 C C . GLU B 1 20 ? 52.574 -24.835 3.273 1.00 17.97 18 GLU B C 1
ATOM 1639 O O . GLU B 1 20 ? 53.287 -25.746 3.670 1.00 19.33 18 GLU B O 1
ATOM 1645 N N . ARG B 1 21 ? 52.736 -23.575 3.650 1.00 16.25 19 ARG B N 1
ATOM 1646 C CA . ARG B 1 21 ? 53.779 -23.194 4.581 1.00 18.12 19 ARG B CA 1
ATOM 1647 C C . ARG B 1 21 ? 53.481 -23.708 5.986 1.00 17.94 19 ARG B C 1
ATOM 1648 O O . ARG B 1 21 ? 54.357 -24.260 6.648 1.00 19.86 19 ARG B O 1
ATOM 1656 N N . ASP B 1 22 ? 52.241 -23.540 6.435 1.00 15.19 20 ASP B N 1
ATOM 1657 C CA . ASP B 1 22 ? 51.859 -23.989 7.761 1.00 16.46 20 ASP B CA 1
ATOM 1658 C C . ASP B 1 22 ? 51.976 -25.508 7.919 1.00 18.07 20 ASP B C 1
ATOM 1659 O O . ASP B 1 22 ? 52.388 -25.988 8.977 1.00 18.26 20 ASP B O 1
ATOM 1664 N N . LYS B 1 23 ? 51.609 -26.265 6.886 1.00 18.73 21 LYS B N 1
ATOM 1665 C CA . LYS B 1 23 ? 51.694 -27.729 6.961 1.00 19.91 21 LYS B CA 1
ATOM 1666 C C . LYS B 1 23 ? 53.151 -28.106 7.175 1.00 21.99 21 LYS B C 1
ATOM 1667 O O . LYS B 1 23 ? 53.473 -29.027 7.931 1.00 22.48 21 LYS B O 1
ATOM 1673 N N . GLU B 1 24 ? 54.028 -27.383 6.489 1.00 23.97 22 GLU B N 1
ATOM 1674 C CA . GLU B 1 24 ? 55.458 -27.613 6.585 1.00 24.23 22 GLU B CA 1
ATOM 1675 C C . GLU B 1 24 ? 55.914 -27.407 8.025 1.00 21.52 22 GLU B C 1
ATOM 1676 O O . GLU B 1 24 ? 56.755 -28.143 8.525 1.00 22.31 22 GLU B O 1
ATOM 1682 N N . LEU B 1 25 ? 55.356 -26.402 8.691 1.00 18.98 23 LEU B N 1
ATOM 1683 C CA . LEU B 1 25 ? 55.719 -26.139 10.080 1.00 17.34 23 LEU B CA 1
ATOM 1684 C C . LEU B 1 25 ? 55.188 -27.272 10.952 1.00 15.03 23 LEU B C 1
ATOM 1685 O O . LEU B 1 25 ? 55.849 -27.689 11.898 1.00 14.69 23 LEU B O 1
ATOM 1690 N N . PHE B 1 26 ? 53.997 -27.768 10.625 1.00 13.71 24 PHE B N 1
ATOM 1691 C CA . PHE B 1 26 ? 53.384 -28.872 11.364 1.00 15.52 24 PHE B CA 1
ATOM 1692 C C . PHE B 1 26 ? 54.306 -30.093 11.350 1.00 16.18 24 PHE B C 1
ATOM 1693 O O . PHE B 1 26 ? 54.548 -30.735 12.382 1.00 15.14 24 PHE B O 1
ATOM 1701 N N . LEU B 1 27 ? 54.802 -30.417 10.163 1.00 16.26 25 LEU B N 1
ATOM 1702 C CA . LEU B 1 27 ? 55.679 -31.571 9.986 1.00 18.23 25 LEU B CA 1
ATOM 1703 C C . LEU B 1 27 ? 56.986 -31.416 10.749 1.00 19.55 25 LEU B C 1
ATOM 1704 O O . LEU B 1 27 ? 57.467 -32.371 11.361 1.00 19.91 25 LEU B O 1
ATOM 1709 N N . ARG B 1 28 ? 57.562 -30.217 10.711 1.00 21.16 26 ARG B N 1
ATOM 1710 C CA . ARG B 1 28 ? 58.796 -29.950 11.447 1.00 22.00 26 ARG B CA 1
ATOM 1711 C C . ARG B 1 28 ? 58.533 -30.261 12.913 1.00 19.66 26 ARG B C 1
ATOM 1712 O O . ARG B 1 28 ? 59.347 -30.883 13.583 1.00 18.76 26 ARG B O 1
ATOM 1720 N N . CYS B 1 29 ? 57.389 -29.805 13.411 1.00 19.16 27 CYS B N 1
ATOM 1721 C CA . CYS B 1 29 ? 57.033 -30.033 14.806 1.00 18.72 27 CYS B CA 1
ATOM 1722 C C . CYS B 1 29 ? 56.938 -31.521 15.116 1.00 17.87 27 CYS B C 1
ATOM 1723 O O . CYS B 1 29 ? 57.513 -31.989 16.092 1.00 16.73 27 CYS B O 1
ATOM 1726 N N . LEU B 1 30 ? 56.216 -32.265 14.285 1.00 20.91 28 LEU B N 1
ATOM 1727 C CA . LEU B 1 30 ? 56.076 -33.708 14.482 1.00 21.71 28 LEU B CA 1
ATOM 1728 C C . LEU B 1 30 ? 57.446 -34.367 14.489 1.00 22.77 28 LEU B C 1
ATOM 1729 O O . LEU B 1 30 ? 57.712 -35.279 15.273 1.00 22.04 28 LEU B O 1
ATOM 1734 N N . ASN B 1 31 ? 58.315 -33.883 13.616 1.00 23.34 29 ASN B N 1
ATOM 1735 C CA . ASN B 1 31 ? 59.663 -34.410 13.503 1.00 24.26 29 ASN B CA 1
ATOM 1736 C C . ASN B 1 31 ? 60.534 -34.026 14.708 1.00 23.61 29 ASN B C 1
ATOM 1737 O O . ASN B 1 31 ? 61.338 -34.837 15.170 1.00 22.75 29 ASN B O 1
ATOM 1742 N N . ASP B 1 32 ? 60.362 -32.808 15.229 1.00 20.36 30 ASP B N 1
ATOM 1743 C CA . ASP B 1 32 ? 61.166 -32.334 16.361 1.00 18.59 30 ASP B CA 1
ATOM 1744 C C . ASP B 1 32 ? 60.620 -32.559 17.767 1.00 17.43 30 ASP B C 1
ATOM 1745 O O . ASP B 1 32 ? 61.358 -32.419 18.742 1.00 15.77 30 ASP B O 1
ATOM 1750 N N . PHE B 1 33 ? 59.340 -32.878 17.895 1.00 18.84 31 PHE B N 1
ATOM 1751 C CA . PHE B 1 33 ? 58.760 -33.068 19.227 1.00 19.22 31 PHE B CA 1
ATOM 1752 C C . PHE B 1 33 ? 58.022 -34.386 19.323 1.00 18.73 31 PHE B C 1
ATOM 1753 O O . PHE B 1 33 ? 57.205 -34.695 18.463 1.00 20.88 31 PHE B O 1
ATOM 1761 N N . HIS B 1 34 ? 58.286 -35.155 20.373 1.00 20.00 32 HIS B N 1
ATOM 1762 C CA . HIS B 1 34 ? 57.606 -36.438 20.534 1.00 20.62 32 HIS B CA 1
ATOM 1763 C C . HIS B 1 34 ? 56.183 -36.222 21.046 1.00 21.41 32 HIS B C 1
ATOM 1764 O O . HIS B 1 34 ? 55.355 -37.122 21.014 1.00 23.46 32 HIS B O 1
ATOM 1771 N N . ASP B 1 35 ? 55.899 -35.007 21.492 1.00 21.57 33 ASP B N 1
ATOM 1772 C CA . ASP B 1 35 ? 54.581 -34.687 22.008 1.00 20.19 33 ASP B CA 1
ATOM 1773 C C . ASP B 1 35 ? 54.109 -33.297 21.593 1.00 19.37 33 ASP B C 1
ATOM 1774 O O . ASP B 1 35 ? 54.629 -32.280 22.062 1.00 18.52 33 ASP B O 1
ATOM 1779 N N . ILE B 1 36 ? 53.138 -33.251 20.687 1.00 17.92 34 ILE B N 1
ATOM 1780 C CA . ILE B 1 36 ? 52.573 -31.975 20.266 1.00 16.96 34 ILE B CA 1
ATOM 1781 C C . ILE B 1 36 ? 51.100 -32.034 20.648 1.00 15.98 34 ILE B C 1
ATOM 1782 O O . ILE B 1 36 ? 50.293 -31.207 20.239 1.00 16.71 34 ILE B O 1
ATOM 1787 N N . LEU B 1 37 ? 50.772 -33.019 21.474 1.00 16.46 35 LEU B N 1
ATOM 1788 C CA . LEU B 1 37 ? 49.406 -33.228 21.921 1.00 16.21 35 LEU B CA 1
ATOM 1789 C C . LEU B 1 37 ? 49.022 -32.489 23.201 1.00 17.44 35 LEU B C 1
ATOM 1790 O O . LEU B 1 37 ? 47.862 -32.126 23.376 1.00 20.13 35 LEU B O 1
ATOM 1795 N N . THR B 1 38 ? 49.981 -32.254 24.093 1.00 16.36 36 THR B N 1
ATOM 1796 C CA . THR B 1 38 ? 49.661 -31.587 25.352 1.00 16.73 36 THR B CA 1
ATOM 1797 C C . THR B 1 38 ? 50.374 -30.258 25.587 1.00 17.19 36 THR B C 1
ATOM 1798 O O . THR B 1 38 ? 51.317 -29.893 24.871 1.00 14.97 36 THR B O 1
ATOM 1802 N N . ARG B 1 39 ? 49.918 -29.552 26.619 1.00 14.97 37 ARG B N 1
ATOM 1803 C CA . ARG B 1 39 ? 50.492 -28.271 26.982 1.00 17.38 37 ARG B CA 1
ATOM 1804 C C . ARG B 1 39 ? 51.839 -28.442 27.663 1.00 17.57 37 ARG B C 1
ATOM 1805 O O . ARG B 1 39 ? 52.419 -27.473 28.153 1.00 18.09 37 ARG B O 1
ATOM 1813 N N . ASP B 1 40 ? 52.336 -29.676 27.698 1.00 17.09 38 ASP B N 1
ATOM 1814 C CA . ASP B 1 40 ? 53.647 -29.927 28.275 1.00 17.19 38 ASP B CA 1
ATOM 1815 C C . ASP B 1 40 ? 54.636 -29.368 27.264 1.00 16.55 38 ASP B C 1
ATOM 1816 O O . ASP B 1 40 ? 55.751 -28.971 27.612 1.00 13.93 38 ASP B O 1
ATOM 1821 N N . ASN B 1 41 ? 54.213 -29.340 26.001 1.00 13.25 39 ASN B N 1
ATOM 1822 C CA . ASN B 1 41 ? 55.042 -28.787 24.934 1.00 13.92 39 ASN B CA 1
ATOM 1823 C C . ASN B 1 41 ? 54.758 -27.295 24.975 1.00 12.32 39 ASN B C 1
ATOM 1824 O O . ASN B 1 41 ? 53.757 -26.836 24.433 1.00 15.30 39 ASN B O 1
ATOM 1829 N N . THR B 1 42 ? 55.637 -26.540 25.631 1.00 12.15 40 THR B N 1
ATOM 1830 C CA . THR B 1 42 ? 55.460 -25.103 25.762 1.00 10.44 40 THR B CA 1
ATOM 1831 C C . THR B 1 42 ? 55.732 -24.313 24.489 1.00 10.82 40 THR B C 1
ATOM 1832 O O . THR B 1 42 ? 55.565 -23.089 24.474 1.00 8.40 40 THR B O 1
ATOM 1836 N N . ILE B 1 43 ? 56.151 -24.995 23.424 1.00 10.91 41 ILE B N 1
ATOM 1837 C CA . ILE B 1 43 ? 56.468 -24.301 22.175 1.00 12.20 41 ILE B CA 1
ATOM 1838 C C . ILE B 1 43 ? 55.367 -24.383 21.134 1.00 14.45 41 ILE B C 1
ATOM 1839 O O . ILE B 1 43 ? 55.123 -23.431 20.399 1.00 15.58 41 ILE B O 1
ATOM 1844 N N . ALA B 1 44 ? 54.695 -25.521 21.066 1.00 14.49 42 ALA B N 1
ATOM 1845 C CA . ALA B 1 44 ? 53.630 -25.676 20.091 1.00 14.51 42 ALA B CA 1
ATOM 1846 C C . ALA B 1 44 ? 52.842 -26.928 20.396 1.00 13.17 42 ALA B C 1
ATO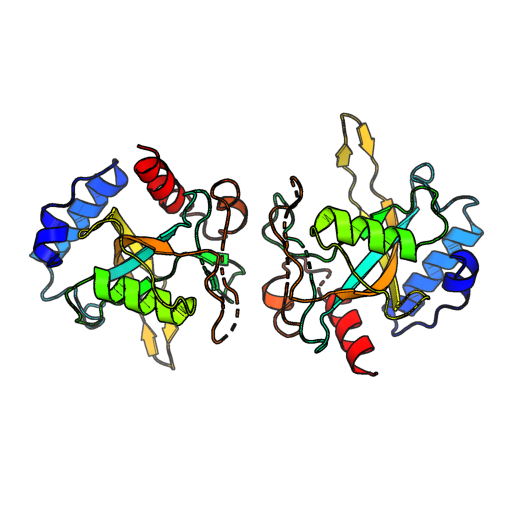M 1847 O O . ALA B 1 44 ? 53.402 -27.921 20.850 1.00 13.73 42 ALA B O 1
ATOM 1849 N N . HIS B 1 45 ? 51.536 -26.866 20.177 1.00 11.69 43 HIS B N 1
ATOM 1850 C CA . HIS B 1 45 ? 50.684 -28.021 20.392 1.00 9.95 43 HIS B CA 1
ATOM 1851 C C . HIS B 1 45 ? 49.377 -27.888 19.643 1.00 11.42 43 HIS B C 1
ATOM 1852 O O . HIS B 1 45 ? 48.899 -26.773 19.382 1.00 8.65 43 HIS B O 1
ATOM 1859 N N . LEU B 1 46 ? 48.821 -29.047 19.301 1.00 9.50 44 LEU B N 1
ATOM 1860 C CA . LEU B 1 46 ? 47.577 -29.150 18.564 1.00 12.60 44 LEU B CA 1
ATOM 1861 C C . LEU B 1 46 ? 46.352 -28.603 19.260 1.00 12.96 44 LEU B C 1
ATOM 1862 O O . LEU B 1 46 ? 46.180 -28.752 20.471 1.00 11.20 44 LEU B O 1
ATOM 1867 N N . THR B 1 47 ? 45.500 -27.977 18.454 1.00 13.94 45 THR B N 1
ATOM 1868 C CA . THR B 1 47 ? 44.233 -27.426 18.895 1.00 14.35 45 THR B CA 1
ATOM 1869 C C . THR B 1 47 ? 43.268 -27.745 17.767 1.00 14.45 45 THR B C 1
ATOM 1870 O O . THR B 1 47 ? 43.679 -28.065 16.656 1.00 14.87 45 THR B O 1
ATOM 1874 N N . SER B 1 48 ? 41.980 -27.666 18.048 1.00 15.53 46 SER B N 1
ATOM 1875 C CA . SER B 1 48 ? 40.995 -27.997 17.038 1.00 16.13 46 SER B CA 1
ATOM 1876 C C . SER B 1 48 ? 39.963 -26.896 17.048 1.00 15.60 46 SER B C 1
ATOM 1877 O O . SER B 1 48 ? 39.706 -26.312 18.086 1.00 17.33 46 SER B O 1
ATOM 1880 N N . SER B 1 49 ? 39.379 -26.609 15.891 1.00 14.31 47 SER B N 1
ATOM 1881 C CA . SER B 1 49 ? 38.387 -25.550 15.784 1.00 14.25 47 SER B CA 1
ATOM 1882 C C . SER B 1 49 ? 37.231 -26.040 14.966 1.00 11.29 47 SER B C 1
ATOM 1883 O O . SER B 1 49 ? 37.372 -26.996 14.210 1.00 10.39 47 SER B O 1
ATOM 1886 N N . ALA B 1 50 ? 36.096 -25.363 15.091 1.00 9.80 48 ALA B N 1
ATOM 1887 C CA . ALA B 1 50 ? 34.910 -25.760 14.349 1.00 11.90 48 ALA B CA 1
ATOM 1888 C C . ALA B 1 50 ? 34.439 -24.733 13.332 1.00 12.96 48 ALA B C 1
ATOM 1889 O O . ALA B 1 50 ? 34.104 -23.599 13.680 1.00 12.98 48 ALA B O 1
ATOM 1891 N N . PHE B 1 51 ? 34.435 -25.134 12.069 1.00 12.64 49 PHE B N 1
ATOM 1892 C CA . PHE B 1 51 ? 33.930 -24.274 11.017 1.00 13.92 49 PHE B CA 1
ATOM 1893 C C . PHE B 1 51 ? 32.466 -24.705 11.023 1.00 13.62 49 PHE B C 1
ATOM 1894 O O . PHE B 1 51 ? 32.025 -25.477 10.177 1.00 12.19 49 PHE B O 1
ATOM 1902 N N . ALA B 1 52 ? 31.743 -24.234 12.037 1.00 15.12 50 ALA B N 1
ATOM 1903 C CA . ALA B 1 52 ? 30.331 -24.560 12.229 1.00 17.11 50 ALA B CA 1
ATOM 1904 C C . ALA B 1 52 ? 29.452 -23.784 11.261 1.00 18.93 50 ALA B C 1
ATOM 1905 O O . ALA B 1 52 ? 29.367 -22.558 11.339 1.00 19.07 50 ALA B O 1
ATOM 1907 N N . VAL B 1 53 ? 28.792 -24.507 10.361 1.00 19.33 51 VAL B N 1
ATOM 1908 C CA . VAL B 1 53 ? 27.929 -23.903 9.354 1.00 20.80 51 VAL B CA 1
ATOM 1909 C C . VAL B 1 53 ? 26.491 -24.404 9.423 1.00 22.36 51 VAL B C 1
ATOM 1910 O O . VAL B 1 53 ? 26.197 -25.405 10.071 1.00 21.36 51 VAL B O 1
ATOM 1914 N N . ASN B 1 54 ? 25.597 -23.714 8.723 1.00 24.96 52 ASN B N 1
ATOM 1915 C CA . ASN B 1 54 ? 24.194 -24.095 8.724 1.00 27.32 52 ASN B CA 1
ATOM 1916 C C . ASN B 1 54 ? 23.877 -24.945 7.499 1.00 28.98 52 ASN B C 1
ATOM 1917 O O . ASN B 1 54 ? 24.741 -25.155 6.642 1.00 28.83 52 ASN B O 1
ATOM 1922 N N . LYS B 1 55 ? 22.646 -25.443 7.424 1.00 31.88 53 LYS B N 1
ATOM 1923 C CA . LYS B 1 55 ? 22.224 -26.277 6.303 1.00 35.96 53 LYS B CA 1
ATOM 1924 C C . LYS B 1 55 ? 22.431 -25.572 4.967 1.00 36.22 53 LYS B C 1
ATOM 1925 O O . LYS B 1 55 ? 23.008 -26.137 4.041 1.00 36.02 53 LYS B O 1
ATOM 1931 N N . GLU B 1 56 ? 21.969 -24.332 4.877 1.00 38.36 54 GLU B N 1
ATOM 1932 C CA . GLU B 1 56 ? 22.091 -23.554 3.649 1.00 39.59 54 GLU B CA 1
ATOM 1933 C C . GLU B 1 56 ? 23.539 -23.171 3.355 1.00 38.97 54 GLU B C 1
ATOM 1934 O O . GLU B 1 56 ? 23.861 -22.745 2.245 1.00 39.34 54 GLU B O 1
ATOM 1940 N N . ARG B 1 57 ? 24.408 -23.319 4.351 1.00 37.62 55 ARG B N 1
ATOM 1941 C CA . ARG B 1 57 ? 25.815 -22.960 4.196 1.00 36.08 55 ARG B CA 1
ATOM 1942 C C . ARG B 1 57 ? 25.881 -21.451 3.941 1.00 36.49 55 ARG B C 1
ATOM 1943 O O . ARG B 1 57 ? 26.663 -20.972 3.110 1.00 35.49 55 ARG B O 1
ATOM 1951 N N . ASN B 1 58 ? 25.040 -20.731 4.683 1.00 35.64 56 ASN B N 1
ATOM 1952 C CA . ASN B 1 58 ? 24.891 -19.279 4.632 1.00 35.76 56 ASN B CA 1
ATOM 1953 C C . ASN B 1 58 ? 25.630 -18.603 5.778 1.00 33.79 56 ASN B C 1
ATOM 1954 O O . ASN B 1 58 ? 26.107 -17.469 5.650 1.00 32.66 56 ASN B O 1
ATOM 1959 N N . LYS B 1 59 ? 25.692 -19.300 6.907 1.00 30.14 57 LYS B N 1
ATOM 1960 C CA . LYS B 1 59 ? 26.279 -18.727 8.099 1.00 27.87 57 LYS B CA 1
ATOM 1961 C C . LYS B 1 59 ? 27.390 -19.502 8.797 1.00 25.47 57 LYS B C 1
ATOM 1962 O O . LYS B 1 59 ? 27.575 -20.699 8.593 1.00 24.38 57 LYS B O 1
ATOM 1968 N N . PHE B 1 60 ? 28.098 -18.780 9.656 1.00 22.78 58 PHE B N 1
ATOM 1969 C CA . PHE B 1 60 ? 29.223 -19.296 10.424 1.00 21.40 58 PHE B CA 1
ATOM 1970 C C . PHE B 1 60 ? 28.898 -19.058 11.893 1.00 18.48 58 PHE B C 1
ATOM 1971 O O . PHE B 1 60 ? 28.793 -17.911 12.321 1.00 18.95 58 PHE B O 1
ATOM 1979 N N . LEU B 1 61 ? 28.723 -20.137 12.658 1.00 15.73 59 LEU B N 1
ATOM 1980 C CA . LEU B 1 61 ? 28.403 -20.010 14.075 1.00 15.91 59 LEU B CA 1
ATOM 1981 C C . LEU B 1 61 ? 29.642 -19.586 14.863 1.00 16.23 59 LEU B C 1
ATOM 1982 O O . LEU B 1 61 ? 30.646 -20.293 14.884 1.00 16.68 59 LEU B O 1
ATOM 1995 N N . ILE B 1 63 ? 31.310 -17.269 18.515 1.00 18.89 61 ILE B N 1
ATOM 1996 C CA . ILE B 1 63 ? 31.046 -16.773 19.851 1.00 22.12 61 ILE B CA 1
ATOM 1997 C C . ILE B 1 63 ? 31.688 -15.398 20.015 1.00 23.49 61 ILE B C 1
ATOM 1998 O O . ILE B 1 63 ? 32.706 -15.102 19.397 1.00 20.84 61 ILE B O 1
ATOM 2003 N N . HIS B 1 64 ? 31.073 -14.560 20.840 1.00 27.24 62 HIS B N 1
ATOM 2004 C CA . HIS B 1 64 ? 31.568 -13.210 21.087 1.00 32.19 62 HIS B CA 1
ATOM 2005 C C . HIS B 1 64 ? 32.579 -13.250 22.226 1.00 34.87 62 HIS B C 1
ATOM 2006 O O . HIS B 1 64 ? 32.216 -13.519 23.367 1.00 34.84 62 HIS B O 1
ATOM 2013 N N . HIS B 1 65 ? 33.843 -12.980 21.920 1.00 40.24 63 HIS B N 1
ATOM 2014 C CA . HIS B 1 65 ? 34.865 -13.019 22.950 1.00 46.23 63 HIS B CA 1
ATOM 2015 C C . HIS B 1 65 ? 34.607 -12.017 24.051 1.00 48.54 63 HIS B C 1
ATOM 2016 O O . HIS B 1 65 ? 34.106 -10.922 23.813 1.00 47.68 63 HIS B O 1
ATOM 2023 N N . ASN B 1 66 ? 34.952 -12.406 25.268 1.00 52.34 64 ASN B N 1
ATOM 2024 C CA . ASN B 1 66 ? 34.777 -11.523 26.398 1.00 55.36 64 ASN B CA 1
ATOM 2025 C C . ASN B 1 66 ? 35.892 -10.498 26.244 1.00 56.41 64 ASN B C 1
ATOM 2026 O O . ASN B 1 66 ? 36.852 -10.728 25.506 1.00 56.94 64 ASN B O 1
ATOM 2031 N N . ILE B 1 67 ? 35.759 -9.367 26.923 1.00 57.00 65 ILE B N 1
ATOM 2032 C CA . ILE B 1 67 ? 36.763 -8.310 26.858 1.00 57.30 65 ILE B CA 1
ATOM 2033 C C . ILE B 1 67 ? 36.779 -7.592 25.508 1.00 56.91 65 ILE B C 1
ATOM 2034 O O . ILE B 1 67 ? 36.689 -6.366 25.454 1.00 57.35 65 ILE B O 1
ATOM 2039 N N . TYR B 1 68 ? 36.889 -8.355 24.424 1.00 56.65 66 TYR B N 1
ATOM 2040 C CA . TYR B 1 68 ? 36.932 -7.789 23.075 1.00 56.20 66 TYR B CA 1
ATOM 2041 C C . TYR B 1 68 ? 35.607 -7.851 22.324 1.00 54.25 66 TYR B C 1
ATOM 2042 O O . TYR B 1 68 ? 34.910 -8.866 22.355 1.00 52.48 66 TYR B O 1
ATOM 2051 N N . ASN B 1 69 ? 35.276 -6.765 21.631 1.00 51.33 67 ASN B N 1
ATOM 2052 C CA . ASN B 1 69 ? 34.043 -6.697 20.855 1.00 49.72 67 ASN B CA 1
ATOM 2053 C C . ASN B 1 69 ? 34.266 -7.329 19.483 1.00 47.61 67 ASN B C 1
ATOM 2054 O O . ASN B 1 69 ? 34.028 -6.710 18.443 1.00 47.82 67 ASN B O 1
ATOM 2059 N N . SER B 1 70 ? 34.729 -8.574 19.496 1.00 44.51 68 SER B N 1
ATOM 2060 C CA . SER B 1 70 ? 34.999 -9.309 18.270 1.00 40.47 68 SER B CA 1
ATOM 2061 C C . SER B 1 70 ? 34.414 -10.705 18.341 1.00 36.59 68 SER B C 1
ATOM 2062 O O . SER B 1 70 ? 34.288 -11.284 19.414 1.00 34.40 68 SER B O 1
ATOM 2065 N N . TRP B 1 71 ? 34.055 -11.241 17.185 1.00 34.50 69 TRP B N 1
ATOM 2066 C CA . TRP B 1 71 ? 33.500 -12.582 17.118 1.00 31.08 69 TRP B CA 1
ATOM 2067 C C . TRP B 1 71 ? 34.561 -13.525 16.584 1.00 28.35 69 TRP B C 1
ATOM 2068 O O . TRP B 1 71 ? 35.461 -13.102 15.851 1.00 30.54 69 TRP B O 1
ATOM 2079 N N . ALA B 1 72 ? 34.456 -14.798 16.953 1.00 24.09 70 ALA B N 1
ATOM 2080 C CA . ALA B 1 72 ? 35.414 -15.812 16.519 1.00 19.78 70 ALA B CA 1
ATOM 2081 C C . ALA B 1 72 ? 34.806 -17.216 16.547 1.00 16.87 70 ALA B C 1
ATOM 2082 O O . ALA B 1 72 ? 33.790 -17.449 17.204 1.00 13.36 70 ALA B O 1
ATOM 2084 N N . TRP B 1 73 ? 35.423 -18.137 15.811 1.00 14.38 71 TRP B N 1
ATOM 2085 C CA . TRP B 1 73 ? 34.970 -19.525 15.776 1.00 14.41 71 TRP B CA 1
ATOM 2086 C C . TRP B 1 73 ? 35.292 -20.133 17.134 1.00 14.50 71 TRP B C 1
ATOM 2087 O O . TRP B 1 73 ? 35.965 -19.505 17.944 1.00 14.39 71 TRP B O 1
ATOM 2098 N N . THR B 1 74 ? 34.793 -21.339 17.390 1.00 15.28 72 THR B N 1
ATOM 2099 C CA . THR B 1 74 ? 35.079 -22.029 18.645 1.00 14.43 72 THR B CA 1
ATOM 2100 C C . THR B 1 74 ? 36.204 -23.029 18.400 1.00 14.73 72 THR B C 1
ATOM 2101 O O . THR B 1 74 ? 36.466 -23.409 17.247 1.00 12.66 72 THR B O 1
ATOM 2105 N N . GLY B 1 75 ? 36.855 -23.460 19.480 1.00 13.19 73 GLY B N 1
ATOM 2106 C CA . GLY B 1 75 ? 37.945 -24.414 19.370 1.00 11.36 73 GLY B CA 1
ATOM 2107 C C . GLY B 1 75 ? 38.708 -24.566 20.673 1.00 13.68 73 GLY B C 1
ATOM 2108 O O . GLY B 1 75 ? 38.443 -23.836 21.630 1.00 17.15 73 GLY B O 1
ATOM 2109 N N . GLY B 1 76 ? 39.646 -25.508 20.734 1.00 15.23 74 GLY B N 1
ATOM 2110 C CA . GLY B 1 76 ? 40.394 -25.702 21.968 1.00 17.01 74 GLY B CA 1
ATOM 2111 C C . GLY B 1 76 ? 41.560 -26.674 21.889 1.00 17.29 74 GLY B C 1
ATOM 2112 O O . GLY B 1 76 ? 41.809 -27.266 20.842 1.00 19.29 74 GLY B O 1
ATOM 2113 N N . HIS B 1 77 ? 42.267 -26.840 23.008 1.00 18.37 75 HIS B N 1
ATOM 2114 C CA . HIS B 1 77 ? 43.425 -27.727 23.092 1.00 19.07 75 HIS B CA 1
ATOM 2115 C C . HIS B 1 77 ? 43.070 -29.199 23.024 1.00 22.63 75 HIS B C 1
ATOM 2116 O O . HIS B 1 77 ? 42.128 -29.662 23.669 1.00 22.62 75 HIS B O 1
ATOM 2123 N N . SER B 1 78 ? 43.854 -29.935 22.253 1.00 23.34 76 SER B N 1
ATOM 2124 C CA . SER B 1 78 ? 43.655 -31.356 22.133 1.00 25.33 76 SER B CA 1
ATOM 2125 C C . SER B 1 78 ? 43.789 -31.981 23.530 1.00 26.59 76 SER B C 1
ATOM 2126 O O . SER B 1 78 ? 43.034 -32.888 23.886 1.00 26.45 76 SER B O 1
ATOM 2129 N N . ASP B 1 79 ? 44.740 -31.472 24.316 1.00 25.89 77 ASP B N 1
ATOM 2130 C CA . ASP B 1 79 ? 45.014 -31.967 25.670 1.00 29.14 77 ASP B CA 1
ATOM 2131 C C . ASP B 1 79 ? 45.049 -33.500 25.766 1.00 30.53 77 ASP B C 1
ATOM 2132 O O . ASP B 1 79 ? 44.372 -34.112 26.599 1.00 30.41 77 ASP B O 1
ATOM 2137 N N . ASN B 1 80 ? 45.849 -34.103 24.891 1.00 31.59 78 ASN B N 1
ATOM 2138 C CA . ASN B 1 80 ? 46.040 -35.546 24.829 1.00 32.77 78 ASN B CA 1
ATOM 2139 C C . ASN B 1 80 ? 44.857 -36.360 24.305 1.00 33.65 78 ASN B C 1
ATOM 2140 O O . ASN B 1 80 ? 44.761 -37.561 24.554 1.00 34.68 78 ASN B O 1
ATOM 2145 N N . GLU B 1 81 ? 43.953 -35.711 23.582 1.00 34.08 79 GLU B N 1
ATOM 2146 C CA . GLU B 1 81 ? 42.828 -36.421 22.983 1.00 33.00 79 GLU B CA 1
ATOM 2147 C C . GLU B 1 81 ? 43.199 -36.518 21.509 1.00 34.18 79 GLU B C 1
ATOM 2148 O O . GLU B 1 81 ? 43.090 -35.546 20.760 1.00 36.92 79 GLU B O 1
ATOM 2154 N N . LYS B 1 82 ? 43.662 -37.694 21.103 1.00 34.04 80 LYS B N 1
ATOM 2155 C CA . LYS B 1 82 ? 44.101 -37.936 19.731 1.00 34.57 80 LYS B CA 1
ATOM 2156 C C . LYS B 1 82 ? 43.079 -37.611 18.642 1.00 34.03 80 LYS B C 1
ATOM 2157 O O . LYS B 1 82 ? 43.458 -37.241 17.532 1.00 34.95 80 LYS B O 1
ATOM 2163 N N . ASP B 1 83 ? 41.793 -37.763 18.947 1.00 31.76 81 ASP B N 1
ATOM 2164 C CA . ASP B 1 83 ? 40.747 -37.492 17.964 1.00 30.20 81 ASP B CA 1
ATOM 2165 C C . ASP B 1 83 ? 40.417 -35.999 17.900 1.00 27.27 81 ASP B C 1
ATOM 2166 O O . ASP B 1 83 ? 39.544 -35.523 18.629 1.00 24.82 81 ASP B O 1
ATOM 2171 N N . GLN B 1 84 ? 41.104 -35.271 17.021 1.00 25.73 82 GLN B N 1
ATOM 2172 C CA . GLN B 1 84 ? 40.892 -33.828 16.879 1.00 24.84 82 GLN B CA 1
ATOM 2173 C C . GLN B 1 84 ? 39.455 -33.427 16.582 1.00 23.11 82 GLN B C 1
ATOM 2174 O O . GLN B 1 84 ? 38.994 -32.379 17.034 1.00 18.86 82 GLN B O 1
ATOM 2180 N N . LEU B 1 85 ? 38.752 -34.250 15.810 1.00 20.93 83 LEU B N 1
ATOM 2181 C CA . LEU B 1 85 ? 37.362 -33.955 15.483 1.00 21.41 83 LEU B CA 1
ATOM 2182 C C . LEU B 1 85 ? 36.527 -33.935 16.764 1.00 20.43 83 LEU B C 1
ATOM 2183 O O . LEU B 1 85 ? 35.725 -33.030 16.994 1.00 20.55 83 LEU B O 1
ATOM 2188 N N . LYS B 1 86 ? 36.736 -34.937 17.605 1.00 20.63 84 LYS B N 1
ATOM 2189 C CA . LYS B 1 86 ? 36.011 -35.041 18.862 1.00 20.07 84 LYS B CA 1
ATOM 2190 C C . LYS B 1 86 ? 36.249 -33.797 19.714 1.00 18.99 84 LYS B C 1
ATOM 2191 O O . LYS B 1 86 ? 35.343 -33.305 20.387 1.00 17.77 84 LYS B O 1
ATOM 2197 N N . VAL B 1 87 ? 37.478 -33.294 19.679 1.00 18.62 85 VAL B N 1
ATOM 2198 C CA . VAL B 1 87 ? 37.856 -32.102 20.438 1.00 16.75 85 VAL B CA 1
ATOM 2199 C C . VAL B 1 87 ? 37.123 -30.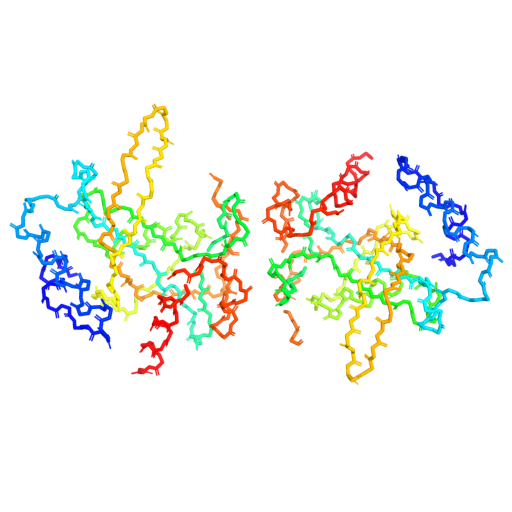872 19.912 1.00 16.03 85 VAL B C 1
ATOM 2200 O O . VAL B 1 87 ? 36.685 -30.025 20.682 1.00 17.98 85 VAL B O 1
ATOM 2204 N N . ALA B 1 88 ? 36.998 -30.780 18.596 1.00 15.38 86 ALA B N 1
ATOM 2205 C CA . ALA B 1 88 ? 36.308 -29.663 17.981 1.00 15.41 86 ALA B CA 1
ATOM 2206 C C . ALA B 1 88 ? 34.833 -29.693 18.355 1.00 15.96 86 ALA B C 1
ATOM 2207 O O . ALA B 1 88 ? 34.258 -28.664 18.701 1.00 15.96 86 ALA B O 1
ATOM 2209 N N . ILE B 1 89 ? 34.220 -30.876 18.282 1.00 17.68 87 ILE B N 1
ATOM 2210 C CA . ILE B 1 89 ? 32.805 -31.019 18.604 1.00 16.13 87 ILE B CA 1
ATOM 2211 C C . ILE B 1 89 ? 32.556 -30.601 20.042 1.00 15.37 87 ILE B C 1
ATOM 2212 O O . ILE B 1 89 ? 31.650 -29.824 20.324 1.00 16.85 87 ILE B O 1
ATOM 2217 N N . LYS B 1 90 ? 33.374 -31.131 20.940 1.00 14.72 88 LYS B N 1
ATOM 2218 C CA . LYS B 1 90 ? 33.285 -30.851 22.368 1.00 17.00 88 LYS B CA 1
ATOM 2219 C C . LYS B 1 90 ? 33.338 -29.352 22.670 1.00 18.77 88 LYS B C 1
ATOM 2220 O O . LYS B 1 90 ? 32.472 -28.816 23.366 1.00 19.43 88 LYS B O 1
ATOM 2226 N N . GLU B 1 91 ? 34.349 -28.669 22.145 1.00 19.75 89 GLU B N 1
ATOM 2227 C CA . GLU B 1 91 ? 34.479 -27.231 22.372 1.00 20.65 89 GLU B CA 1
ATOM 2228 C C . GLU B 1 91 ? 33.288 -26.445 21.799 1.00 20.32 89 GLU B C 1
ATOM 2229 O O . GLU B 1 91 ? 32.791 -25.500 22.425 1.00 19.14 89 GLU B O 1
ATOM 2235 N N . LEU B 1 92 ? 32.837 -26.832 20.609 1.00 18.37 90 LEU B N 1
ATOM 2236 C CA . LEU B 1 92 ? 31.705 -26.172 19.968 1.00 17.34 90 LEU B CA 1
ATOM 2237 C C . LEU B 1 92 ? 30.478 -26.270 20.869 1.00 18.99 90 LEU B C 1
ATOM 2238 O O . LEU B 1 92 ? 29.812 -25.271 21.136 1.00 18.22 90 LEU B O 1
ATOM 2243 N N . LYS B 1 93 ? 30.191 -27.476 21.347 1.00 20.41 91 LYS B N 1
ATOM 2244 C CA . LYS B 1 93 ? 29.050 -27.692 22.233 1.00 22.91 91 LYS B CA 1
ATOM 2245 C C . LYS B 1 93 ? 29.137 -26.812 23.480 1.00 25.15 91 LYS B C 1
ATOM 2246 O O . LYS B 1 93 ? 28.212 -26.052 23.767 1.00 28.63 91 LYS B O 1
ATOM 2252 N N . GLU B 1 94 ? 30.250 -26.899 24.207 1.00 25.81 92 GLU B N 1
ATOM 2253 C CA . GLU B 1 94 ? 30.441 -26.124 25.439 1.00 27.13 92 GLU B CA 1
ATOM 2254 C C . GLU B 1 94 ? 30.416 -24.602 25.281 1.00 28.42 92 GLU B C 1
ATOM 2255 O O . GLU B 1 94 ? 29.871 -23.891 26.126 1.00 28.76 92 GLU B O 1
ATOM 2261 N N . GLU B 1 95 ? 31.014 -24.098 24.211 1.00 28.88 93 GLU B N 1
ATOM 2262 C CA . GLU B 1 95 ? 31.069 -22.660 24.005 1.00 29.60 93 GLU B CA 1
ATOM 2263 C C . GLU B 1 95 ? 29.791 -22.032 23.454 1.00 28.48 93 GLU B C 1
ATOM 2264 O O . GLU B 1 95 ? 29.476 -20.893 23.794 1.00 29.04 93 GLU B O 1
ATOM 2270 N N . THR B 1 96 ? 29.047 -22.769 22.631 1.00 26.12 94 THR B N 1
ATOM 2271 C CA . THR B 1 96 ? 27.826 -22.232 22.039 1.00 24.75 94 THR B CA 1
ATOM 2272 C C . THR B 1 96 ? 26.513 -22.760 22.609 1.00 24.63 94 THR B C 1
ATOM 2273 O O . THR B 1 96 ? 25.463 -22.164 22.390 1.00 24.36 94 THR B O 1
ATOM 2277 N N . GLY B 1 97 ? 26.556 -23.878 23.322 1.00 25.55 95 GLY B N 1
ATOM 2278 C CA . GLY B 1 97 ? 25.328 -24.428 23.872 1.00 25.52 95 GLY B CA 1
ATOM 2279 C C . GLY B 1 97 ? 24.657 -25.419 22.934 1.00 24.63 95 GLY B C 1
ATOM 2280 O O . GLY B 1 97 ? 23.719 -26.123 23.323 1.00 25.29 95 GLY B O 1
ATOM 2281 N N . VAL B 1 98 ? 25.132 -25.467 21.691 1.00 22.54 96 VAL B N 1
ATOM 2282 C CA . VAL B 1 98 ? 24.591 -26.384 20.696 1.00 21.34 96 VAL B CA 1
ATOM 2283 C C . VAL B 1 98 ? 24.591 -27.822 21.226 1.00 20.61 96 VAL B C 1
ATOM 2284 O O . VAL B 1 98 ? 25.526 -28.240 21.913 1.00 21.95 96 VAL B O 1
ATOM 2288 N N . LYS B 1 99 ? 23.547 -28.580 20.899 1.00 19.60 97 LYS B N 1
ATOM 2289 C CA . LYS B 1 99 ? 23.436 -29.954 21.387 1.00 17.67 97 LYS B CA 1
ATOM 2290 C C . LYS B 1 99 ? 23.704 -31.057 20.381 1.00 16.54 97 LYS B C 1
ATOM 2291 O O . LYS B 1 99 ? 24.342 -32.062 20.705 1.00 15.93 97 LYS B O 1
ATOM 2297 N N . ASN B 1 100 ? 23.219 -30.884 19.160 1.00 13.99 98 ASN B N 1
ATOM 2298 C CA . ASN B 1 100 ? 23.400 -31.919 18.166 1.00 12.90 98 ASN B CA 1
ATOM 2299 C C . ASN B 1 100 ? 24.127 -31.566 16.886 1.00 14.03 98 ASN B C 1
ATOM 2300 O O . ASN B 1 100 ? 23.571 -31.672 15.798 1.00 12.92 98 ASN B O 1
ATOM 2305 N N . PRO B 1 101 ? 25.389 -31.133 16.999 1.00 16.74 99 PRO B N 1
ATOM 2306 C CA . PRO B 1 101 ? 26.150 -30.794 15.796 1.00 18.45 99 PRO B CA 1
ATOM 2307 C C . PRO B 1 101 ? 26.478 -32.092 15.057 1.00 21.45 99 PRO B C 1
ATOM 2308 O O . PRO B 1 101 ? 26.578 -33.157 15.675 1.00 23.81 99 PRO B O 1
ATOM 2312 N N . THR B 1 102 ? 26.635 -32.021 13.741 1.00 22.68 100 THR B N 1
ATOM 2313 C CA . THR B 1 102 ? 26.962 -33.216 12.980 1.00 23.27 100 THR B CA 1
ATOM 2314 C C . THR B 1 102 ? 28.111 -32.921 12.020 1.00 22.19 100 THR B C 1
ATOM 2315 O O . THR B 1 102 ? 27.998 -32.068 11.135 1.00 22.37 100 THR B O 1
ATOM 2319 N N . PRO B 1 103 ? 29.250 -33.604 12.204 1.00 21.15 101 PRO B N 1
ATOM 2320 C CA . PRO B 1 103 ? 30.417 -33.401 11.342 1.00 21.93 101 PRO B CA 1
ATOM 2321 C C . PRO B 1 103 ? 30.027 -33.705 9.904 1.00 22.32 101 PRO B C 1
ATOM 2322 O O . PRO B 1 103 ? 29.292 -34.652 9.654 1.00 20.38 101 PRO B O 1
ATOM 2326 N N . LEU B 1 104 ? 30.510 -32.906 8.961 1.00 24.10 102 LEU B N 1
ATOM 2327 C CA . LEU B 1 104 ? 30.186 -33.135 7.555 1.00 24.66 102 LEU B CA 1
ATOM 2328 C C . LEU B 1 104 ? 31.344 -33.809 6.844 1.00 25.57 102 LEU B C 1
ATOM 2329 O O . LEU B 1 104 ? 31.229 -34.225 5.700 1.00 28.05 102 LEU B O 1
ATOM 2334 N N . LEU B 1 105 ? 32.461 -33.922 7.543 1.00 26.49 103 LEU B N 1
ATOM 2335 C CA . LEU B 1 105 ? 33.655 -34.523 6.985 1.00 28.36 103 LEU B CA 1
ATOM 2336 C C . LEU B 1 105 ? 34.414 -35.119 8.158 1.00 30.01 103 LEU B C 1
ATOM 2337 O O . LEU B 1 105 ? 34.323 -34.614 9.278 1.00 30.30 103 LEU B O 1
ATOM 2342 N N . ASP B 1 106 ? 35.166 -36.186 7.939 1.00 31.27 104 ASP B N 1
ATOM 2343 C CA . ASP B 1 106 ? 35.865 -36.740 9.080 1.00 32.95 104 ASP B CA 1
ATOM 2344 C C . ASP B 1 106 ? 37.317 -36.282 9.227 1.00 32.67 104 ASP B C 1
ATOM 2345 O O . ASP B 1 106 ? 37.876 -36.354 10.310 1.00 34.90 104 ASP B O 1
ATOM 2350 N N . LYS B 1 107 ? 37.938 -35.811 8.152 1.00 31.35 105 LYS B N 1
ATOM 2351 C CA . LYS B 1 107 ? 39.318 -35.341 8.250 1.00 28.26 105 LYS B CA 1
ATOM 2352 C C . LYS B 1 107 ? 39.364 -33.823 8.283 1.00 25.69 105 LYS B C 1
ATOM 2353 O O . LYS B 1 107 ? 38.373 -33.153 7.974 1.00 21.07 105 LYS B O 1
ATOM 2359 N N . ALA B 1 108 ? 40.512 -33.289 8.688 1.00 22.51 106 ALA B N 1
ATOM 2360 C CA . ALA B 1 108 ? 40.697 -31.846 8.794 1.00 21.52 106 ALA B CA 1
ATOM 2361 C C . ALA B 1 108 ? 40.224 -31.125 7.546 1.00 21.29 106 ALA B C 1
ATOM 2362 O O . ALA B 1 108 ? 40.453 -31.581 6.423 1.00 21.68 106 ALA B O 1
ATOM 2364 N N . PHE B 1 109 ? 39.563 -29.991 7.757 1.00 21.46 107 PHE B N 1
ATOM 2365 C CA . PHE B 1 109 ? 39.054 -29.173 6.668 1.00 19.37 107 PHE B CA 1
ATOM 2366 C C . PHE B 1 109 ? 39.996 -28.000 6.428 1.00 18.36 107 PHE B C 1
ATOM 2367 O O . PHE B 1 109 ? 40.007 -27.400 5.352 1.00 17.19 107 PHE B O 1
ATOM 2375 N N . ALA B 1 110 ? 40.781 -27.664 7.443 1.00 16.32 108 ALA B N 1
ATOM 2376 C CA . ALA B 1 110 ? 41.719 -26.561 7.312 1.00 14.26 108 ALA B CA 1
ATOM 2377 C C . ALA B 1 110 ? 42.871 -26.748 8.284 1.00 14.75 108 ALA B C 1
ATOM 2378 O O . ALA B 1 110 ? 42.748 -27.458 9.280 1.00 16.47 108 ALA B O 1
ATOM 2380 N N . LEU B 1 111 ? 43.988 -26.096 7.988 1.00 14.06 109 LEU B N 1
ATOM 2381 C CA . LEU B 1 111 ? 45.188 -26.204 8.799 1.00 12.93 109 LEU B CA 1
ATOM 2382 C C . LEU B 1 111 ? 45.811 -24.822 8.971 1.00 11.50 109 LEU B C 1
ATOM 2383 O O . LEU B 1 111 ? 46.026 -24.105 8.004 1.00 14.13 109 LEU B O 1
ATOM 2388 N N . ASP B 1 112 ? 46.084 -24.445 10.212 1.00 12.09 110 ASP B N 1
ATOM 2389 C CA . ASP B 1 112 ? 46.656 -23.138 10.512 1.00 12.23 110 ASP B CA 1
ATOM 2390 C C . ASP B 1 112 ? 47.551 -23.154 11.744 1.00 13.86 110 ASP B C 1
ATOM 2391 O O . ASP B 1 112 ? 47.260 -23.821 12.742 1.00 11.35 110 ASP B O 1
ATOM 2396 N N . VAL B 1 113 ? 48.645 -22.411 11.664 1.00 13.81 111 VAL B N 1
ATOM 2397 C CA . VAL B 1 113 ? 49.560 -22.270 12.783 1.00 11.25 111 VAL B CA 1
ATOM 2398 C C . VAL B 1 113 ? 49.143 -20.905 13.322 1.00 12.17 111 VAL B C 1
ATOM 2399 O O . VAL B 1 113 ? 49.116 -19.929 12.570 1.00 13.05 111 VAL B O 1
ATOM 2403 N N . LEU B 1 114 ? 48.813 -20.841 14.606 1.00 9.97 112 LEU B N 1
ATOM 2404 C CA . LEU B 1 114 ? 48.352 -19.605 15.224 1.00 11.37 112 LEU B CA 1
ATOM 2405 C C . LEU B 1 114 ? 49.208 -19.217 16.418 1.00 10.84 112 LEU B C 1
ATOM 2406 O O . LEU B 1 114 ? 49.701 -20.076 17.152 1.00 12.63 112 LEU B O 1
ATOM 2411 N N . THR B 1 115 ? 49.354 -17.920 16.630 1.00 9.70 113 THR B N 1
ATOM 2412 C CA . THR B 1 115 ? 50.146 -17.427 17.750 1.00 12.43 113 THR B CA 1
ATOM 2413 C C . THR B 1 115 ? 49.300 -17.302 19.014 1.00 10.38 113 THR B C 1
ATOM 2414 O O . THR B 1 115 ? 48.089 -17.103 18.944 1.00 10.17 113 THR B O 1
ATOM 2418 N N . VAL B 1 116 ? 49.950 -17.435 20.165 1.00 11.16 114 VAL B N 1
ATOM 2419 C CA . VAL B 1 116 ? 49.294 -17.283 21.461 1.00 10.05 114 VAL B CA 1
ATOM 2420 C C . VAL B 1 116 ? 50.243 -16.476 22.349 1.00 11.11 114 VAL B C 1
ATOM 2421 O O . VAL B 1 116 ? 51.258 -17.001 22.805 1.00 11.29 114 VAL B O 1
ATOM 2425 N N . ASN B 1 117 ? 49.921 -15.211 22.599 1.00 10.54 115 ASN B N 1
ATOM 2426 C CA . ASN B 1 117 ? 50.786 -14.379 23.423 1.00 12.24 115 ASN B CA 1
ATOM 2427 C C . ASN B 1 117 ? 50.854 -14.871 24.852 1.00 14.04 115 ASN B C 1
ATOM 2428 O O . ASN B 1 117 ? 49.903 -15.468 25.376 1.00 15.42 115 ASN B O 1
ATOM 2433 N N . GLY B 1 118 ? 52.003 -14.639 25.471 1.00 14.84 116 GLY B N 1
ATOM 2434 C CA . GLY B 1 118 ? 52.179 -15.045 26.845 1.00 16.46 116 GLY B CA 1
ATOM 2435 C C . GLY B 1 118 ? 51.096 -14.400 27.671 1.00 19.33 116 GLY B C 1
ATOM 2436 O O . GLY B 1 118 ? 50.680 -13.277 27.398 1.00 19.92 116 GLY B O 1
ATOM 2437 N N . HIS B 1 119 ? 50.611 -15.117 28.675 1.00 21.01 117 HIS B N 1
ATOM 2438 C CA . HIS B 1 119 ? 49.573 -14.574 29.534 1.00 21.05 117 HIS B CA 1
ATOM 2439 C C . HIS B 1 119 ? 49.599 -15.300 30.857 1.00 21.34 117 HIS B C 1
ATOM 2440 O O . HIS B 1 119 ? 50.352 -16.252 31.038 1.00 21.04 117 HIS B O 1
ATOM 2447 N N . ILE B 1 120 ? 48.770 -14.841 31.782 1.00 21.27 118 ILE B N 1
ATOM 2448 C CA . ILE B 1 120 ? 48.703 -15.447 33.093 1.00 23.44 118 ILE B CA 1
ATOM 2449 C C . ILE B 1 120 ? 47.392 -16.188 33.250 1.00 23.65 118 ILE B C 1
ATOM 2450 O O . ILE B 1 120 ? 46.330 -15.653 32.951 1.00 24.73 118 ILE B O 1
ATOM 2455 N N . LYS B 1 121 ? 47.480 -17.430 33.708 1.00 24.65 119 LYS B N 1
ATOM 2456 C CA . LYS B 1 121 ? 46.305 -18.256 33.921 1.00 24.90 119 LYS B CA 1
ATOM 2457 C C . LYS B 1 121 ? 46.407 -18.868 35.320 1.00 25.16 119 LYS B C 1
ATOM 2458 O O . LYS B 1 121 ? 47.284 -19.688 35.592 1.00 25.12 119 LYS B O 1
ATOM 2464 N N . ARG B 1 122 ? 45.507 -18.449 36.203 1.00 25.17 120 ARG B N 1
ATOM 2465 C CA . ARG B 1 122 ? 45.499 -18.918 37.581 1.00 25.62 120 ARG B CA 1
ATOM 2466 C C . ARG B 1 122 ? 46.860 -18.685 38.231 1.00 23.05 120 ARG B C 1
ATOM 2467 O O . ARG B 1 122 ? 47.491 -19.601 38.762 1.00 22.46 120 ARG B O 1
ATOM 2475 N N . GLY B 1 123 ? 47.305 -17.438 38.167 1.00 23.09 121 GLY B N 1
ATOM 2476 C CA . GLY B 1 123 ? 48.578 -17.058 38.751 1.00 22.55 121 GLY B CA 1
ATOM 2477 C C . GLY B 1 123 ? 49.797 -17.597 38.032 1.00 22.81 121 GLY B C 1
ATOM 2478 O O . GLY B 1 123 ? 50.919 -17.274 38.408 1.00 25.39 121 GLY B O 1
ATOM 2479 N N . LYS B 1 124 ? 49.590 -18.413 37.001 1.00 21.85 122 LYS B N 1
ATOM 2480 C CA . LYS B 1 124 ? 50.700 -18.989 36.255 1.00 20.48 122 LYS B CA 1
ATOM 2481 C C . LYS B 1 124 ? 50.936 -18.309 34.911 1.00 19.17 122 LYS B C 1
ATOM 2482 O O . LYS B 1 124 ? 50.016 -18.177 34.108 1.00 20.64 122 LYS B O 1
ATOM 2488 N N . TYR B 1 125 ? 52.169 -17.889 34.659 1.00 15.83 123 TYR B N 1
ATOM 2489 C CA . TYR B 1 125 ? 52.474 -17.269 33.387 1.00 14.96 123 TYR B CA 1
ATOM 2490 C C . TYR B 1 125 ? 52.752 -18.370 32.370 1.00 14.64 123 TYR B C 1
ATOM 2491 O O . TYR B 1 125 ? 53.546 -19.279 32.630 1.00 12.77 123 TYR B O 1
ATOM 2500 N N . VAL B 1 126 ? 52.071 -18.301 31.229 1.00 12.38 124 VAL B N 1
ATOM 2501 C CA . VAL B 1 126 ? 52.267 -19.266 30.155 1.00 14.42 124 VAL B CA 1
ATOM 2502 C C . VAL B 1 126 ? 52.918 -18.491 29.018 1.00 14.84 124 VAL B C 1
ATOM 2503 O O . VAL B 1 126 ? 52.334 -17.542 28.496 1.00 15.86 124 VAL B O 1
ATOM 2507 N N . SER B 1 127 ? 54.135 -18.879 28.661 1.00 13.61 125 SER B N 1
ATOM 2508 C CA . SER B 1 127 ? 54.887 -18.220 27.600 1.00 15.60 125 SER B CA 1
ATOM 2509 C C . SER B 1 127 ? 54.158 -18.169 26.255 1.00 17.89 125 SER B C 1
ATOM 2510 O O . SER B 1 127 ? 53.232 -18.944 26.004 1.00 20.45 125 SER B O 1
ATOM 2513 N N . SER B 1 128 ? 54.588 -17.249 25.394 1.00 16.03 126 SER B N 1
ATOM 2514 C CA . SER B 1 128 ? 54.003 -17.125 24.063 1.00 14.78 126 SER B CA 1
ATOM 2515 C C . SER B 1 128 ? 54.343 -18.421 23.353 1.00 14.45 126 SER B C 1
ATOM 2516 O O . SER B 1 128 ? 55.441 -18.970 23.542 1.00 11.29 126 SER B O 1
ATOM 2519 N N . HIS B 1 129 ? 53.405 -18.919 22.549 1.00 11.89 127 HIS B N 1
ATOM 2520 C CA . HIS B 1 129 ? 53.630 -20.166 21.825 1.00 10.94 127 HIS B CA 1
ATOM 2521 C C . HIS B 1 129 ? 52.763 -20.318 20.572 1.00 11.81 127 HIS B C 1
ATOM 2522 O O . HIS B 1 129 ? 51.986 -19.419 20.226 1.00 11.18 127 HIS B O 1
ATOM 2529 N N . LEU B 1 130 ? 52.897 -21.462 19.905 1.00 9.51 128 LEU B N 1
ATOM 2530 C CA . LEU B 1 130 ? 52.168 -21.729 18.668 1.00 11.01 128 LEU B CA 1
ATOM 2531 C C . LEU B 1 130 ? 51.108 -22.808 18.830 1.00 12.00 128 LEU B C 1
ATOM 2532 O O . LEU B 1 130 ? 51.310 -23.781 19.544 1.00 13.41 128 LEU B O 1
ATOM 2537 N N . HIS B 1 131 ? 49.975 -22.626 18.164 1.00 11.71 129 HIS B N 1
ATOM 2538 C CA . HIS B 1 131 ? 48.897 -23.604 18.217 1.00 9.71 129 HIS B CA 1
ATOM 2539 C C . HIS B 1 131 ? 48.775 -24.198 16.823 1.00 10.68 129 HIS B C 1
ATOM 2540 O O . HIS B 1 131 ? 48.518 -23.471 15.855 1.00 8.08 129 HIS B O 1
ATOM 2547 N N . LEU B 1 132 ? 48.970 -25.507 16.716 1.00 9.52 130 LEU B N 1
ATOM 2548 C CA . LEU B 1 132 ? 48.875 -26.191 15.432 1.00 11.90 130 LEU B CA 1
ATOM 2549 C C . LEU B 1 132 ? 47.409 -26.543 15.307 1.00 14.28 130 LEU B C 1
ATOM 2550 O O . LEU B 1 132 ? 46.968 -27.614 15.735 1.00 18.16 130 LEU B O 1
ATOM 2555 N N . ASN B 1 133 ? 46.650 -25.628 14.722 1.00 14.42 131 ASN B N 1
ATOM 2556 C CA . ASN B 1 133 ? 45.217 -25.811 14.617 1.00 14.30 131 ASN B CA 1
ATOM 2557 C C . ASN B 1 133 ? 44.631 -26.518 13.399 1.00 14.43 131 ASN B C 1
ATOM 2558 O O . ASN B 1 133 ? 44.898 -26.160 12.250 1.00 14.18 131 ASN B O 1
ATOM 2563 N N . LEU B 1 134 ? 43.816 -27.535 13.666 1.00 15.31 132 LEU B N 1
ATOM 2564 C CA . LEU B 1 134 ? 43.143 -28.258 12.599 1.00 15.13 132 LEU B CA 1
ATOM 2565 C C . LEU B 1 134 ? 41.674 -27.871 12.706 1.00 15.88 132 LEU B C 1
ATOM 2566 O O . LEU B 1 134 ? 41.095 -27.879 13.794 1.00 11.65 132 LEU B O 1
ATOM 2571 N N . THR B 1 135 ? 41.072 -27.504 11.582 1.00 17.02 133 THR B N 1
ATOM 2572 C CA . THR B 1 135 ? 39.673 -27.106 11.601 1.00 16.63 133 THR B CA 1
ATOM 2573 C C . THR B 1 135 ? 38.797 -28.202 11.022 1.00 16.13 133 THR B C 1
ATOM 2574 O O . THR B 1 135 ? 39.193 -28.884 10.085 1.00 17.06 133 THR B O 1
ATOM 2578 N N . TYR B 1 136 ? 37.607 -28.369 11.583 1.00 15.46 134 TYR B N 1
ATOM 2579 C CA . TYR B 1 136 ? 36.679 -29.387 11.104 1.00 15.30 134 TYR B CA 1
ATOM 2580 C C . TYR B 1 136 ? 35.370 -28.793 10.634 1.00 15.03 134 TYR B C 1
ATOM 2581 O O . TYR B 1 136 ? 34.821 -27.891 11.273 1.00 14.06 134 TYR B O 1
ATOM 2590 N N . LEU B 1 137 ? 34.879 -29.301 9.507 1.00 13.14 135 LEU B N 1
ATOM 2591 C CA . LEU B 1 137 ? 33.619 -28.839 8.934 1.00 14.29 135 LEU B CA 1
ATOM 2592 C C . LEU B 1 137 ? 32.477 -29.511 9.693 1.00 14.06 135 LEU B C 1
ATOM 2593 O O . LEU B 1 137 ? 32.354 -30.732 9.691 1.00 13.93 135 LEU B O 1
ATOM 2598 N N . ILE B 1 138 ? 31.648 -28.709 10.347 1.00 15.68 136 ILE B N 1
ATOM 2599 C CA . ILE B 1 138 ? 30.546 -29.242 11.134 1.00 17.72 136 ILE B CA 1
ATOM 2600 C C . ILE B 1 138 ? 29.276 -28.441 10.918 1.00 19.38 136 ILE B C 1
ATOM 2601 O O . ILE B 1 138 ? 29.293 -27.210 10.934 1.00 16.95 136 ILE B O 1
ATOM 2606 N N . GLU B 1 139 ? 28.171 -29.147 10.717 1.00 20.69 137 GLU B N 1
ATOM 2607 C CA . GLU B 1 139 ? 26.893 -28.485 10.501 1.00 20.86 137 GLU B CA 1
ATOM 2608 C C . GLU B 1 139 ? 26.081 -28.415 11.784 1.00 19.58 137 GLU B C 1
ATOM 2609 O O . GLU B 1 139 ? 26.121 -29.330 12.596 1.00 20.30 137 GLU B O 1
ATOM 2615 N N . CYS B 1 140 ? 25.355 -27.316 11.958 1.00 19.96 138 CYS B N 1
ATOM 2616 C CA . CYS B 1 140 ? 24.502 -27.121 13.121 1.00 21.76 138 CYS B CA 1
ATOM 2617 C C . CYS B 1 140 ? 23.146 -26.621 12.657 1.00 22.91 138 CYS B C 1
ATOM 2618 O O . CYS B 1 140 ? 23.041 -25.900 11.665 1.00 23.32 138 CYS B O 1
ATOM 2621 N N . SER B 1 141 ? 22.111 -27.009 13.387 1.00 23.31 139 SER B N 1
ATOM 2622 C CA . SER B 1 141 ? 20.748 -26.615 13.075 1.00 23.18 139 SER B CA 1
ATOM 2623 C C . SER B 1 141 ? 20.489 -25.209 13.624 1.00 23.04 139 SER B C 1
ATOM 2624 O O . SER B 1 141 ? 20.895 -24.887 14.744 1.00 20.69 139 SER B O 1
ATOM 2627 N N . GLU B 1 142 ? 19.821 -24.369 12.841 1.00 22.28 140 GLU B N 1
ATOM 2628 C CA . GLU B 1 142 ? 19.533 -23.018 13.308 1.00 26.27 140 GLU B CA 1
ATOM 2629 C C . GLU B 1 142 ? 18.449 -23.103 14.369 1.00 27.52 140 GLU B C 1
ATOM 2630 O O . GLU B 1 142 ? 18.157 -22.124 15.054 1.00 25.50 140 GLU B O 1
ATOM 2636 N N . ASP B 1 143 ? 17.858 -24.291 14.492 1.00 29.00 141 ASP B N 1
ATOM 2637 C CA . ASP B 1 143 ? 16.821 -24.534 15.483 1.00 29.19 141 ASP B CA 1
ATOM 2638 C C . ASP B 1 143 ? 17.482 -24.710 16.859 1.00 29.09 141 ASP B C 1
ATOM 2639 O O . ASP B 1 143 ? 16.818 -24.649 17.890 1.00 27.83 141 ASP B O 1
ATOM 2644 N N . GLU B 1 144 ? 18.796 -24.922 16.873 1.00 28.99 142 GLU B N 1
ATOM 2645 C CA . GLU B 1 144 ? 19.527 -25.081 18.131 1.00 28.73 142 GLU B CA 1
ATOM 2646 C C . GLU B 1 144 ? 19.380 -23.821 18.978 1.00 29.97 142 GLU B C 1
ATOM 2647 O O . GLU B 1 144 ? 19.310 -22.716 18.449 1.00 31.48 142 GLU B O 1
ATOM 2653 N N . THR B 1 145 ? 19.325 -23.990 20.295 1.00 32.33 143 THR B N 1
ATOM 2654 C CA . THR B 1 145 ? 19.201 -22.860 21.214 1.00 32.81 143 THR B CA 1
ATOM 2655 C C . THR B 1 145 ? 20.590 -22.432 21.679 1.00 34.20 143 THR B C 1
ATOM 2656 O O . THR B 1 145 ? 21.272 -23.166 22.396 1.00 33.86 143 THR B O 1
ATOM 2660 N N . LEU B 1 146 ? 20.998 -21.233 21.276 1.00 34.46 144 LEU B N 1
ATOM 2661 C CA . LEU B 1 146 ? 22.316 -20.715 21.621 1.00 35.71 144 LEU B CA 1
ATOM 2662 C C . LEU B 1 146 ? 22.425 -20.124 23.025 1.00 37.83 144 LEU B C 1
ATOM 2663 O O . LEU B 1 146 ? 21.500 -19.477 23.506 1.00 37.48 144 LEU B O 1
ATOM 2676 N N . LEU B 1 148 ? 25.635 -18.496 25.859 1.00 46.48 146 LEU B N 1
ATOM 2677 C CA . LEU B 1 148 ? 27.017 -18.165 26.172 1.00 48.04 146 LEU B CA 1
ATOM 2678 C C . LEU B 1 148 ? 27.611 -18.976 27.313 1.00 49.18 146 LEU B C 1
ATOM 2679 O O . LEU B 1 148 ? 26.912 -19.690 28.032 1.00 49.43 146 LEU B O 1
ATOM 2684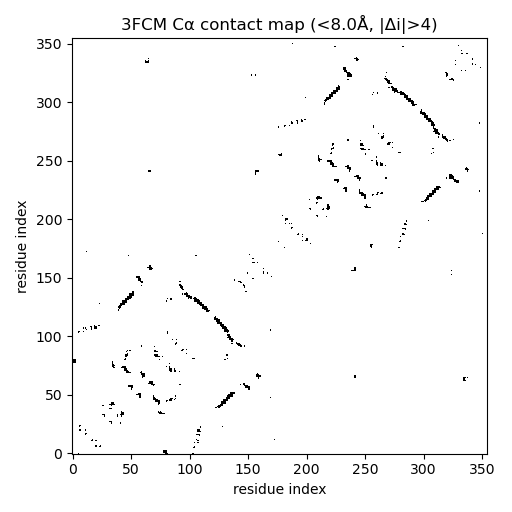 N N . LYS B 1 149 ? 28.921 -18.834 27.465 1.00 51.42 147 LYS B N 1
ATOM 2685 C CA . LYS B 1 149 ? 29.696 -19.512 28.498 1.00 53.17 147 LYS B CA 1
ATOM 2686 C C . LYS B 1 149 ? 30.564 -18.449 29.180 1.00 53.68 147 LYS B C 1
ATOM 2687 O O . LYS B 1 149 ? 31.488 -17.912 28.568 1.00 53.26 147 LYS B O 1
ATOM 2693 N N . GLU B 1 150 ? 30.268 -18.141 30.439 1.00 55.02 148 GLU B N 1
ATOM 2694 C CA . GLU B 1 150 ? 31.032 -17.127 31.166 1.00 56.40 148 GLU B CA 1
ATOM 2695 C C . GLU B 1 150 ? 32.493 -17.514 31.362 1.00 56.07 148 GLU B C 1
ATOM 2696 O O . GLU B 1 150 ? 32.804 -18.446 32.101 1.00 56.64 148 GLU B O 1
ATOM 2702 N N . ASN B 1 153 ? 33.313 -16.355 27.258 1.00 37.31 151 ASN B N 1
ATOM 2703 C CA . ASN B 1 153 ? 32.719 -15.661 26.120 1.00 39.98 151 ASN B CA 1
ATOM 2704 C C . ASN B 1 153 ? 31.460 -14.915 26.538 1.00 39.26 151 ASN B C 1
ATOM 2705 O O . ASN B 1 153 ? 30.894 -15.189 27.598 1.00 38.41 151 ASN B O 1
ATOM 2710 N N . SER B 1 154 ? 31.012 -13.985 25.697 1.00 38.34 152 SER B N 1
ATOM 2711 C CA . SER B 1 154 ? 29.834 -13.188 26.017 1.00 38.23 152 SER B CA 1
ATOM 2712 C C . SER B 1 154 ? 28.743 -13.143 24.949 1.00 36.59 152 SER B C 1
ATOM 2713 O O . SER B 1 154 ? 28.083 -12.115 24.790 1.00 36.26 152 SER B O 1
ATOM 2716 N N . GLY B 1 155 ? 28.543 -14.253 24.239 1.00 33.92 153 GLY B N 1
ATOM 2717 C CA . GLY B 1 155 ? 27.527 -14.300 23.201 1.00 29.49 153 GLY B CA 1
ATOM 2718 C C . GLY B 1 155 ? 27.798 -15.310 22.094 1.00 28.49 153 GLY B C 1
ATOM 2719 O O . GLY B 1 155 ? 28.948 -15.644 21.814 1.00 28.16 153 GLY B O 1
ATOM 2720 N N . VAL B 1 156 ? 26.728 -15.806 21.479 1.00 24.51 154 VAL B N 1
ATOM 2721 C CA . VAL B 1 156 ? 26.819 -16.773 20.395 1.00 24.40 154 VAL B CA 1
ATOM 2722 C C . VAL B 1 156 ? 25.918 -16.254 19.294 1.00 23.13 154 VAL B C 1
ATOM 2723 O O . VAL B 1 156 ? 24.845 -15.727 19.565 1.00 24.82 154 VAL B O 1
ATOM 2735 N N . TRP B 1 158 ? 24.814 -16.593 14.776 1.00 22.82 156 TRP B N 1
ATOM 2736 C CA . TRP B 1 158 ? 24.991 -17.108 13.428 1.00 23.52 156 TRP B CA 1
ATOM 2737 C C . TRP B 1 158 ? 25.422 -15.928 12.567 1.00 25.82 156 TRP B C 1
ATOM 2738 O O . TRP B 1 158 ? 24.656 -14.987 12.354 1.00 28.62 156 TRP B O 1
ATOM 2749 N N . ILE B 1 159 ? 26.649 -15.975 12.066 1.00 25.86 157 ILE B N 1
ATOM 2750 C CA . ILE B 1 159 ? 27.173 -14.879 11.264 1.00 26.10 157 ILE B CA 1
ATOM 2751 C C . ILE B 1 159 ?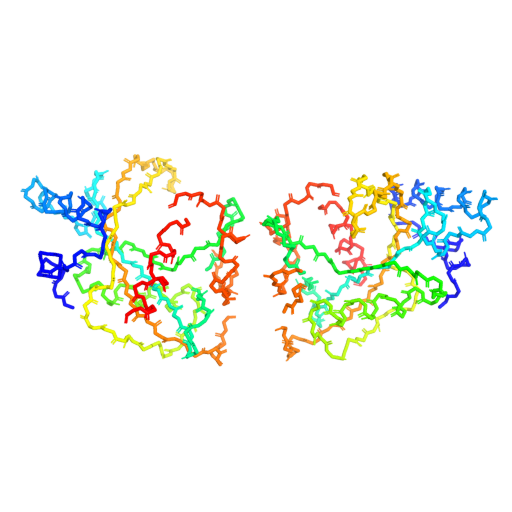 27.221 -15.144 9.769 1.00 25.20 157 ILE B C 1
ATOM 2752 O O . ILE B 1 159 ? 27.837 -16.107 9.324 1.00 27.29 157 ILE B O 1
ATOM 2757 N N . PRO B 1 160 ? 26.571 -14.279 8.973 1.00 25.86 158 PRO B N 1
ATOM 2758 C CA . PRO B 1 160 ? 26.545 -14.429 7.515 1.00 26.27 158 PRO B CA 1
ATOM 2759 C C . PRO B 1 160 ? 27.968 -14.405 6.967 1.00 26.55 158 PRO B C 1
ATOM 2760 O O . PRO B 1 160 ? 28.791 -13.596 7.399 1.00 26.45 158 PRO B O 1
ATOM 2764 N N . PHE B 1 161 ? 28.255 -15.286 6.018 1.00 27.17 159 PHE B N 1
ATOM 2765 C CA . PHE B 1 161 ? 29.586 -15.342 5.426 1.00 29.05 159 PHE B CA 1
ATOM 2766 C C . PHE B 1 161 ? 30.037 -13.985 4.868 1.00 30.05 159 PHE B C 1
ATOM 2767 O O . PHE B 1 161 ? 31.142 -13.522 5.148 1.00 29.36 159 PHE B O 1
ATOM 2775 N N . ASN B 1 162 ? 29.179 -13.345 4.085 1.00 30.43 160 ASN B N 1
ATOM 2776 C CA . ASN B 1 162 ? 29.535 -12.069 3.479 1.00 33.15 160 ASN B CA 1
ATOM 2777 C C . ASN B 1 162 ? 29.581 -10.885 4.438 1.00 34.15 160 ASN B C 1
ATOM 2778 O O . ASN B 1 162 ? 29.787 -9.747 4.013 1.00 33.49 160 ASN B O 1
ATOM 2783 N N . GLU B 1 163 ? 29.397 -11.146 5.728 1.00 34.83 161 GLU B N 1
ATOM 2784 C CA . GLU B 1 163 ? 29.444 -10.076 6.711 1.00 34.48 161 GLU B CA 1
ATOM 2785 C C . GLU B 1 163 ? 30.421 -10.370 7.839 1.00 34.06 161 GLU B C 1
ATOM 2786 O O . GLU B 1 163 ? 30.430 -9.668 8.849 1.00 30.88 161 GLU B O 1
ATOM 2792 N N . ILE B 1 164 ? 31.245 -11.403 7.677 1.00 35.01 162 ILE B N 1
ATOM 2793 C CA . ILE B 1 164 ? 32.212 -11.733 8.720 1.00 37.94 162 ILE B CA 1
ATOM 2794 C C . ILE B 1 164 ? 33.201 -10.585 8.907 1.00 38.66 162 ILE B C 1
ATOM 2795 O O . ILE B 1 164 ? 33.567 -10.250 10.034 1.00 37.21 162 ILE B O 1
ATOM 2800 N N . SER B 1 165 ? 33.616 -9.977 7.799 1.00 39.79 163 SER B N 1
ATOM 2801 C CA . SER B 1 165 ? 34.561 -8.867 7.838 1.00 42.31 163 SER B CA 1
ATOM 2802 C C . SER B 1 165 ? 34.006 -7.679 8.609 1.00 42.48 163 SER B C 1
ATOM 2803 O O . SER B 1 165 ? 34.750 -6.770 8.978 1.00 44.13 163 SER B O 1
ATOM 2806 N N . LYS B 1 166 ? 32.699 -7.695 8.852 1.00 42.22 164 LYS B N 1
ATOM 2807 C CA . LYS B 1 166 ? 32.037 -6.618 9.577 1.00 42.19 164 LYS B CA 1
ATOM 2808 C C . LYS B 1 166 ? 31.811 -6.965 11.044 1.00 41.71 164 LYS B C 1
ATOM 2809 O O . LYS B 1 166 ? 31.677 -6.079 11.882 1.00 42.26 164 LYS B O 1
ATOM 2815 N N . TYR B 1 167 ? 31.773 -8.257 11.347 1.00 41.39 165 TYR B N 1
ATOM 2816 C CA . TYR B 1 167 ? 31.560 -8.729 12.709 1.00 40.13 165 TYR B CA 1
ATOM 2817 C C . TYR B 1 167 ? 32.876 -9.121 13.370 1.00 40.15 165 TYR B C 1
ATOM 2818 O O . TYR B 1 167 ? 33.048 -8.949 14.578 1.00 40.81 165 TYR B O 1
ATOM 2827 N N . CYS B 1 168 ? 33.798 -9.663 12.581 1.00 39.90 166 CYS B N 1
ATOM 2828 C CA . CYS B 1 168 ? 35.096 -10.061 13.111 1.00 39.90 166 CYS B CA 1
ATOM 2829 C C . CYS B 1 168 ? 36.052 -8.883 13.064 1.00 39.60 166 CYS B C 1
ATOM 2830 O O . CYS B 1 168 ? 36.257 -8.282 12.003 1.00 40.17 166 CYS B O 1
ATOM 2833 N N . SER B 1 169 ? 36.643 -8.556 14.209 1.00 38.90 167 SER B N 1
ATOM 2834 C CA . SER B 1 169 ? 37.568 -7.437 14.266 1.00 38.92 167 SER B CA 1
ATOM 2835 C C . SER B 1 169 ? 39.006 -7.841 14.592 1.00 38.01 167 SER B C 1
ATOM 2836 O O . SER B 1 169 ? 39.803 -7.013 15.043 1.00 37.32 167 SER B O 1
ATOM 2839 N N . GLU B 1 170 ? 39.331 -9.116 14.373 1.00 36.05 168 GLU B N 1
ATOM 2840 C CA . GLU B 1 170 ? 40.690 -9.611 14.596 1.00 33.65 168 GLU B CA 1
ATOM 2841 C C . GLU B 1 170 ? 41.285 -9.668 13.192 1.00 31.50 168 GLU B C 1
ATOM 2842 O O . GLU B 1 170 ? 41.089 -10.643 12.465 1.00 30.85 168 GLU B O 1
ATOM 2848 N N . PRO B 1 171 ? 42.024 -8.620 12.794 1.00 28.63 169 PRO B N 1
ATOM 2849 C CA . PRO B 1 171 ? 42.633 -8.556 11.464 1.00 27.10 169 PRO B CA 1
ATOM 2850 C C . PRO B 1 171 ? 43.194 -9.864 10.927 1.00 25.99 169 PRO B C 1
ATOM 2851 O O . PRO B 1 171 ? 42.823 -10.299 9.842 1.00 27.92 169 PRO B O 1
ATOM 2855 N N . HIS B 1 172 ? 44.066 -10.510 11.689 1.00 24.07 170 HIS B N 1
ATOM 2856 C CA . HIS B 1 172 ? 44.678 -11.739 11.206 1.00 21.42 170 HIS B CA 1
ATOM 2857 C C . HIS B 1 172 ? 43.759 -12.937 11.014 1.00 19.51 170 HIS B C 1
ATOM 2858 O O . HIS B 1 172 ? 44.041 -13.814 10.206 1.00 20.05 170 HIS B O 1
ATOM 2873 N N . ILE B 1 174 ? 40.619 -12.809 9.874 1.00 20.33 172 ILE B N 1
ATOM 2874 C CA . ILE B 1 174 ? 39.746 -12.614 8.722 1.00 20.51 172 ILE B CA 1
ATOM 2875 C C . ILE B 1 174 ? 40.122 -13.494 7.536 1.00 20.00 172 ILE B C 1
ATOM 2876 O O . ILE B 1 174 ? 39.290 -14.244 7.028 1.00 21.80 172 ILE B O 1
ATOM 2881 N N . PRO B 1 175 ? 41.382 -13.429 7.086 1.00 20.21 173 PRO B N 1
ATOM 2882 C CA . PRO B 1 175 ? 41.794 -14.251 5.945 1.00 17.92 173 PRO B CA 1
ATOM 2883 C C . PRO B 1 175 ? 41.601 -15.745 6.169 1.00 18.47 173 PRO B C 1
ATOM 2884 O O . PRO B 1 175 ? 41.449 -16.512 5.216 1.00 17.13 173 PRO B O 1
ATOM 2888 N N . ILE B 1 176 ? 41.627 -16.165 7.429 1.00 17.09 174 ILE B N 1
ATOM 2889 C CA . ILE B 1 176 ? 41.440 -17.572 7.744 1.00 13.29 174 ILE B CA 1
ATOM 2890 C C . ILE B 1 176 ? 39.967 -17.898 7.540 1.00 15.16 174 ILE B C 1
ATOM 2891 O O . ILE B 1 176 ? 39.626 -18.869 6.867 1.00 13.44 174 ILE B O 1
ATOM 2896 N N . TYR B 1 177 ? 39.085 -17.082 8.106 1.00 16.12 175 TYR B N 1
ATOM 2897 C CA . TYR B 1 177 ? 37.656 -17.325 7.934 1.00 16.93 175 TYR B CA 1
ATOM 2898 C C . TYR B 1 177 ? 37.296 -17.279 6.446 1.00 17.34 175 TYR B C 1
ATOM 2899 O O . TYR B 1 177 ? 36.548 -18.124 5.950 1.00 16.51 175 TYR B O 1
ATOM 2908 N N . GLU B 1 178 ? 37.837 -16.296 5.732 1.00 18.00 176 GLU B N 1
ATOM 2909 C CA . GLU B 1 178 ? 37.549 -16.163 4.309 1.00 21.29 176 GLU B CA 1
ATOM 2910 C C . GLU B 1 178 ? 38.039 -17.393 3.570 1.00 20.79 176 GLU B C 1
ATOM 2911 O O . GLU B 1 178 ? 37.420 -17.833 2.605 1.00 22.93 176 GLU B O 1
ATOM 2917 N N . LYS B 1 179 ? 39.153 -17.955 4.028 1.00 21.16 177 LYS B N 1
ATOM 2918 C CA . LYS B 1 179 ? 39.693 -19.157 3.414 1.00 19.52 177 LYS B CA 1
ATOM 2919 C C . LYS B 1 179 ? 38.689 -20.293 3.562 1.00 20.02 177 LYS B C 1
ATOM 2920 O O . LYS B 1 179 ? 38.403 -21.026 2.606 1.00 20.14 177 LYS B O 1
ATOM 2926 N N . LEU B 1 180 ? 38.158 -20.445 4.770 1.00 19.59 178 LEU B N 1
ATOM 2927 C CA . LEU B 1 180 ? 37.200 -21.516 5.048 1.00 18.54 178 LEU B CA 1
ATOM 2928 C C . LEU B 1 180 ? 36.002 -21.437 4.117 1.00 19.92 178 LEU B C 1
ATOM 2929 O O . LEU B 1 180 ? 35.590 -22.437 3.526 1.00 19.22 178 LEU B O 1
ATOM 2934 N N . ILE B 1 181 ? 35.452 -20.237 3.993 1.00 21.51 179 ILE B N 1
ATOM 2935 C CA . ILE B 1 181 ? 34.307 -19.988 3.134 1.00 24.68 179 ILE B CA 1
ATOM 2936 C C . ILE B 1 181 ? 34.625 -20.257 1.661 1.00 26.11 179 ILE B C 1
ATOM 2937 O O . ILE B 1 181 ? 33.854 -20.919 0.966 1.00 26.25 179 ILE B O 1
ATOM 2942 N N . ASN B 1 182 ? 35.756 -19.746 1.183 1.00 27.82 180 ASN B N 1
ATOM 2943 C CA . ASN B 1 182 ? 36.134 -19.963 -0.209 1.00 29.70 180 ASN B CA 1
ATOM 2944 C C . ASN B 1 182 ? 36.248 -21.457 -0.510 1.00 29.56 180 ASN B C 1
ATOM 2945 O O . ASN B 1 182 ? 35.765 -21.925 -1.542 1.00 29.48 180 ASN B O 1
ATOM 2950 N N . LYS B 1 183 ? 36.882 -22.203 0.391 1.00 28.31 181 LYS B N 1
ATOM 2951 C CA . LYS B 1 183 ? 37.046 -23.645 0.215 1.00 27.99 181 LYS B CA 1
ATOM 2952 C C . LYS B 1 183 ? 35.705 -24.368 0.173 1.00 29.54 181 LYS B C 1
ATOM 2953 O O . LYS B 1 183 ? 35.469 -25.206 -0.696 1.00 29.96 181 LYS B O 1
ATOM 2959 N N . LEU B 1 184 ? 34.833 -24.047 1.123 1.00 30.77 182 LEU B N 1
ATOM 2960 C CA . LEU B 1 184 ? 33.507 -24.654 1.191 1.00 32.39 182 LEU B CA 1
ATOM 2961 C C . LEU B 1 184 ? 32.787 -24.340 -0.113 1.00 35.04 182 LEU B C 1
ATOM 2962 O O . LEU B 1 184 ? 32.078 -25.170 -0.686 1.00 33.02 182 LEU B O 1
ATOM 2967 N N . LYS B 1 185 ? 32.996 -23.113 -0.568 1.00 38.99 183 LYS B N 1
ATOM 2968 C CA . LYS B 1 185 ? 32.398 -22.601 -1.788 1.00 42.52 183 LYS B CA 1
ATOM 2969 C C . LYS B 1 185 ? 32.784 -23.429 -3.008 1.00 43.40 183 LYS B C 1
ATOM 2970 O O . LYS B 1 185 ? 32.014 -23.534 -3.957 1.00 43.43 183 LYS B O 1
ATOM 2976 N N . THR B 1 186 ? 33.969 -24.028 -2.976 1.00 44.80 184 THR B N 1
ATOM 2977 C CA . THR B 1 186 ? 34.433 -24.837 -4.098 1.00 46.45 184 THR B CA 1
ATOM 2978 C C . THR B 1 186 ? 33.949 -26.276 -3.982 1.00 47.54 184 THR B C 1
ATOM 2979 O O . THR B 1 186 ? 34.636 -27.204 -4.406 1.00 47.22 184 THR B O 1
ATOM 2983 N N . GLN B 1 187 ? 32.766 -26.466 -3.411 1.00 49.84 185 GLN B N 1
ATOM 2984 C CA . GLN B 1 187 ? 32.225 -27.811 -3.249 1.00 52.25 185 GLN B CA 1
ATOM 2985 C C . GLN B 1 187 ? 30.698 -27.812 -3.288 1.00 52.59 185 GLN B C 1
ATOM 2986 O O . GLN B 1 187 ? 30.110 -26.727 -3.486 1.00 53.09 185 GLN B O 1
#

Nearest PDB structures (foldseek):
  3fcm-assembly2_B  TM=1.006E+00  e=3.230E-38  Clostridium perfringens ATCC 13124
  3fcm-assembly2_A  TM=9.833E-01  e=4.282E-35  Clostridium perfringens ATCC 13124
  2b06-assembly1_A-2  TM=6.587E-01  e=1.201E-05  Streptococcus pneumoniae
  6vco-assembly1_A  TM=7.306E-01  e=9.286E-05  Escherichia coli K-12
  4s2w-assembly1_A  TM=6.571E-01  e=5.656E-05  Escherichia coli K-12

Radius of gyration: 24.94 Å; Cα contacts (8 Å, |Δi|>4): 695; chains: 2; bounding box: 59×70×45 Å

B-factor: mean 29.21, std 13.37, range [5.1, 89.44]

InterPro domains:
  IPR000086 NUDIX hydrolase domain [PF00293] (47-177)
  IPR000086 NUDIX hydrolase domain [PS51462] (41-180)
  IPR015797 NUDIX hydrolase-like domain superfamily [SSF55811] (42-182)

Sequence (355 aa):
LNYIEDIKNYIPFNEQEERDKELFLRCLNDFHDILTRDNTIAHLTSSAFAVNKERNKFLIHHNIYNSWAWTGGHSDNEKDQLKVAIKELKEETGVKNPTPLLDKAFALDVLTVNGHIKRGKYVSSHLHLNLTYLIECSEDETLLKEGVWIPFNEISKYCSEPHIPIYEKLINKLKTLNYIEDIKNYIPFNEQEERDKELFLRCLNDFHDILTRDNTIAHLTSSAFAVNKERNKFLIHHNIYNSWAWTGGHSDNEKDQLKVAIKELKEETGVKNPTPLLDKAFALDVLTVNGHIKRGKYVSSHLHLNLTYLIECSEDETLLKENSGVWIPFNEISKYCSEPHIPIYEKLINKLKTQ

CATH classification: 3.90.79.10

Solvent-accessible surface area: 18541 Å² total

Foldseek 3Di:
DQVVVLLVPPDDPDDQQVVLSVVVVVCVVPDPAQQAVVPLAEHEKEWEQEAEPVRFWGKDFDPPPQADDTWIGGNHPPRQRVVRHVVRCCQAWVADDKAFPDRGFPGWHKAKDPWDADPRDIRHIHIYGYTYTYIYGYPPGDTHPCDMIGGLVCNVVRGPPVVNVVSVSSSVSVVD/DFPVVLLVPDDDPDPQQVVLSVVVVVCVVVDVAQQACVPLAEHEKEWEQEAEPVRFWGKFQAPPDQFDDTWMGGNHPVRQRVVRHVVRNCQAWVADDKAFPDRGFLGWHKDWDDWDADPNRTRHIHIYGYTYTYIYGYPPGDTHDVRPGMIGGLVCNVVRGDPVVNVRSVSSSVSVVVD

Organism: Clostridium perfringens (strain ATCC 13124 / DSM 756 / JCM 1290 / NCIMB 6125 / NCTC 8237 / Type A) (NCBI:txid195103)